Protein AF-A0A4R7ZVE6-F1 (afdb_monomer_lite)

Organism: NCBI:txid2512221

Secondary structure (DSSP, 8-state):
--HHHHHHHHHHHHHHHHHTTPPP----------PPP---HHHHHHHTS-PEEPPHHHHHHHHHHHTS--TT-EEEE-HHHHHHTTSSEEEETTEEEE-TTS--TTSHHHHHHHHHHHHHHHHT-TT--EE---TTEEE---TT-SS--EEE--TTTTTTTS--EEEEEEEEEEEEE-TTS-EEEEEEEEEEE-SSTTPPPPEEEEEEE-EESEEPPPEEEE--EE--TTTT-TTTTT-TT----TT----TT-TT--B-TTS-B----TT-EEEETTEEEEEE-TTS--SS-EEEETT-HHHHHHHHHH--TTT-EEEEE-PPP-

Sequence (326 aa):
MARGEAGEREADALAGAALMGRPVRAGSRELGESEGVRAPASVKRALGRRGAELPSSVRAGMEQRFGHDFANVRIHQDDAAARDVEAPAFTVGSDIVFGRGAYPPTSPAGRHMLAHELAHVVQGTPGVVRRYRSPKAFNFGVEDDAVLKEGSFDPNADKATKPWIESVKVAFASKAVDGDGFEYWRGSASATYFNSPAKGADFTFPVAGGVIGRTTDRGNFTVFRIEGAGYNSGAYSGTPGVDFDPAQREGPNNRYTKVDARGDRLSNMSFAVFYNQGESLHAGPVDAGSHGCVHVDWNNLNTIKRLNYHSVIGLTKVAVTYPKAP

Structure (mmCIF, N/CA/C/O backbone):
data_AF-A0A4R7ZVE6-F1
#
_entry.id   AF-A0A4R7ZVE6-F1
#
loop_
_atom_site.group_PDB
_atom_site.id
_atom_site.type_symbol
_atom_site.label_atom_id
_atom_site.label_alt_id
_atom_site.label_comp_id
_atom_site.label_asym_id
_atom_site.label_entity_id
_atom_site.label_seq_id
_atom_site.pdbx_PDB_ins_code
_atom_site.Cartn_x
_atom_site.Cartn_y
_atom_site.Cartn_z
_atom_site.occupancy
_atom_site.B_iso_or_equiv
_atom_site.auth_seq_id
_atom_site.auth_comp_id
_atom_site.auth_asym_id
_atom_site.auth_atom_id
_atom_site.pdbx_PDB_model_num
ATOM 1 N N . MET A 1 1 ? -8.305 -4.718 -11.654 1.00 28.42 1 MET A N 1
ATOM 2 C CA . MET A 1 1 ? -9.499 -4.373 -10.845 1.00 28.42 1 MET A CA 1
ATOM 3 C C . MET A 1 1 ? -9.816 -5.538 -9.905 1.00 28.42 1 MET A C 1
ATOM 5 O O . MET A 1 1 ? -10.577 -6.428 -10.280 1.00 28.42 1 MET A O 1
ATOM 9 N N . ALA A 1 2 ? -9.142 -5.619 -8.753 1.00 31.92 2 ALA A N 1
ATOM 10 C CA . ALA A 1 2 ? -9.286 -6.721 -7.796 1.00 31.92 2 ALA A CA 1
ATOM 11 C C . ALA A 1 2 ? -10.683 -6.696 -7.149 1.00 31.92 2 ALA A C 1
ATOM 13 O O . ALA A 1 2 ? -11.108 -5.665 -6.638 1.00 31.92 2 ALA A O 1
ATOM 14 N N . ARG A 1 3 ? -11.412 -7.819 -7.210 1.00 32.84 3 ARG A N 1
ATOM 15 C CA . ARG A 1 3 ? -12.827 -7.909 -6.800 1.00 32.84 3 ARG A CA 1
ATOM 16 C C . ARG A 1 3 ? -13.047 -7.688 -5.293 1.00 32.84 3 ARG A C 1
ATOM 18 O O . ARG A 1 3 ? -14.122 -7.238 -4.928 1.00 32.84 3 ARG A O 1
ATOM 25 N N . GLY A 1 4 ? -12.038 -7.942 -4.452 1.00 39.16 4 GLY A N 1
ATOM 26 C CA . GLY A 1 4 ? -12.114 -7.720 -3.000 1.00 39.16 4 GLY A CA 1
ATOM 27 C C . GLY A 1 4 ? -12.175 -6.239 -2.618 1.00 39.16 4 GLY A C 1
ATOM 28 O O . GLY A 1 4 ? -13.080 -5.828 -1.912 1.00 39.16 4 GLY A O 1
ATOM 29 N N . GLU A 1 5 ? -11.287 -5.405 -3.163 1.00 41.47 5 GLU A N 1
ATOM 30 C CA . GLU A 1 5 ? -11.266 -3.966 -2.854 1.00 41.47 5 GLU A CA 1
ATOM 31 C C . GLU A 1 5 ? -12.446 -3.208 -3.489 1.00 41.47 5 GLU A C 1
ATOM 33 O O . GLU A 1 5 ? -12.960 -2.253 -2.911 1.00 41.47 5 GLU A O 1
ATOM 38 N N . ALA A 1 6 ? -12.916 -3.657 -4.660 1.00 49.81 6 ALA A N 1
ATOM 39 C CA . ALA A 1 6 ? -14.182 -3.180 -5.214 1.00 49.81 6 ALA A CA 1
ATOM 40 C C . ALA A 1 6 ? -15.348 -3.521 -4.273 1.00 49.81 6 ALA A C 1
ATOM 42 O O . ALA A 1 6 ? -16.171 -2.654 -4.011 1.00 49.81 6 ALA A O 1
ATOM 43 N N . GLY A 1 7 ? -15.364 -4.738 -3.719 1.00 54.28 7 GLY A N 1
ATOM 44 C CA . GLY A 1 7 ? -16.373 -5.186 -2.763 1.00 54.28 7 GLY A CA 1
ATOM 45 C C . GLY A 1 7 ? -16.364 -4.412 -1.442 1.00 54.28 7 GLY A C 1
ATOM 46 O O . GLY A 1 7 ? -17.436 -4.055 -0.970 1.00 54.28 7 GLY A O 1
ATOM 47 N N . GLU A 1 8 ? -15.190 -4.103 -0.879 1.00 61.38 8 GLU A N 1
ATOM 48 C CA . GLU A 1 8 ? -15.062 -3.292 0.348 1.00 61.38 8 GLU A CA 1
ATOM 49 C C . GLU A 1 8 ? -15.472 -1.832 0.128 1.00 61.38 8 GLU A C 1
ATOM 51 O O . GLU A 1 8 ? -16.257 -1.286 0.896 1.00 61.38 8 GLU A O 1
ATOM 56 N N . ARG A 1 9 ? -15.014 -1.199 -0.962 1.00 60.28 9 ARG A N 1
ATOM 57 C CA . ARG A 1 9 ? -15.415 0.180 -1.298 1.00 60.28 9 ARG A CA 1
ATOM 58 C C . ARG A 1 9 ? -16.901 0.278 -1.626 1.00 60.28 9 ARG A C 1
ATOM 60 O O . ARG A 1 9 ? -17.537 1.282 -1.319 1.00 60.28 9 ARG A O 1
ATOM 67 N N . GLU A 1 10 ? -17.445 -0.745 -2.278 1.00 64.81 10 GLU A N 1
ATOM 68 C CA . GLU A 1 10 ? -18.875 -0.852 -2.534 1.00 64.81 10 GLU A CA 1
ATOM 69 C C . GLU A 1 10 ? -19.641 -1.063 -1.226 1.00 64.81 10 GLU A C 1
ATOM 71 O O . GLU A 1 10 ? -20.638 -0.385 -1.019 1.00 64.81 10 GLU A O 1
ATOM 76 N N . ALA A 1 11 ? -19.161 -1.909 -0.311 1.00 63.75 11 ALA A N 1
ATOM 77 C CA . ALA A 1 11 ? -19.790 -2.117 0.992 1.00 63.75 11 ALA A CA 1
ATOM 78 C C . ALA A 1 11 ? -19.840 -0.822 1.817 1.00 63.75 11 ALA A C 1
ATOM 80 O O . ALA A 1 11 ? -20.915 -0.449 2.285 1.00 63.75 11 ALA A O 1
ATOM 81 N N . ASP A 1 12 ? -18.737 -0.073 1.876 1.00 68.25 12 ASP A N 1
ATOM 82 C CA . ASP A 1 12 ? -18.676 1.243 2.524 1.00 68.25 12 ASP A CA 1
ATOM 83 C C . ASP A 1 12 ? -19.625 2.257 1.861 1.00 68.25 12 ASP A C 1
ATOM 85 O O . ASP A 1 12 ? -20.332 3.014 2.532 1.00 68.25 12 ASP A O 1
ATOM 89 N N . ALA A 1 13 ? -19.686 2.275 0.525 1.00 68.00 13 ALA A N 1
ATOM 90 C CA . ALA A 1 13 ? -20.582 3.166 -0.210 1.00 68.00 13 ALA A CA 1
ATOM 91 C C . ALA A 1 13 ? -22.064 2.820 0.020 1.00 68.00 13 ALA A C 1
ATOM 93 O O . ALA A 1 13 ? -22.884 3.726 0.196 1.00 68.00 13 ALA A O 1
ATOM 94 N N . LEU A 1 14 ? -22.409 1.528 0.047 1.00 71.25 14 LEU A N 1
ATOM 95 C CA . LEU A 1 14 ? -23.755 1.036 0.350 1.00 71.25 14 LEU A CA 1
ATOM 96 C C . LEU A 1 14 ? -24.126 1.350 1.805 1.00 71.25 14 LEU A C 1
ATOM 98 O O . LEU A 1 14 ? -25.223 1.849 2.049 1.00 71.25 14 LEU A O 1
ATOM 102 N N . ALA A 1 15 ? -23.207 1.148 2.753 1.00 70.81 15 ALA A N 1
ATOM 103 C CA . ALA A 1 15 ? -23.390 1.488 4.161 1.00 70.81 15 ALA A CA 1
ATOM 104 C C . ALA A 1 15 ? -23.617 2.993 4.358 1.00 70.81 15 ALA A C 1
ATOM 106 O O . ALA A 1 15 ? -24.577 3.398 5.018 1.00 70.81 15 ALA A O 1
ATOM 107 N N . GLY A 1 16 ? -22.797 3.836 3.726 1.00 68.69 16 GLY A N 1
ATOM 108 C CA . GLY A 1 16 ? -22.959 5.288 3.745 1.00 68.69 16 GLY A CA 1
ATOM 109 C C . GLY A 1 16 ? -24.291 5.738 3.137 1.00 68.69 16 GLY A C 1
ATOM 110 O O . GLY A 1 16 ? -25.005 6.545 3.734 1.00 68.69 16 GLY A O 1
ATOM 111 N N . ALA A 1 17 ? -24.675 5.181 1.983 1.00 68.50 17 ALA A N 1
ATOM 112 C CA . ALA A 1 17 ? -25.949 5.480 1.329 1.00 68.50 17 ALA A CA 1
ATOM 113 C C . ALA A 1 17 ? -27.155 5.064 2.189 1.00 68.50 17 ALA A C 1
ATOM 115 O O . ALA A 1 17 ? -28.058 5.877 2.405 1.00 68.50 17 ALA A O 1
ATOM 116 N N . ALA A 1 18 ? -27.129 3.848 2.741 1.00 71.56 18 ALA A N 1
ATOM 117 C CA . ALA A 1 18 ? -28.141 3.323 3.653 1.00 71.56 18 ALA A CA 1
ATOM 118 C C . ALA A 1 18 ? -28.271 4.199 4.908 1.00 71.56 18 ALA A C 1
ATOM 120 O O . ALA A 1 18 ? -29.374 4.529 5.355 1.00 71.56 18 ALA A O 1
ATOM 121 N N . LEU A 1 19 ? -27.147 4.633 5.483 1.00 76.06 19 LEU A N 1
ATOM 122 C CA . LEU A 1 19 ? -27.156 5.478 6.671 1.00 76.06 19 LEU A CA 1
ATOM 123 C C . LEU A 1 19 ? -27.707 6.885 6.416 1.00 76.06 19 LEU A C 1
ATOM 125 O O . LEU A 1 19 ? -28.365 7.435 7.301 1.00 76.06 19 LEU A O 1
ATOM 129 N N . MET A 1 20 ? -27.509 7.413 5.207 1.00 75.06 20 MET A N 1
ATOM 130 C CA . MET A 1 20 ? -28.046 8.696 4.743 1.00 75.06 20 MET A CA 1
ATOM 131 C C . MET A 1 20 ? -29.476 8.604 4.173 1.00 75.06 20 MET A C 1
ATOM 133 O O . MET A 1 20 ? -30.000 9.613 3.707 1.00 75.06 20 MET A O 1
ATOM 137 N N . GLY A 1 21 ? -30.112 7.424 4.188 1.00 63.69 21 GLY A N 1
ATOM 138 C CA . GLY A 1 21 ? -31.479 7.230 3.685 1.00 63.69 21 GLY A CA 1
ATOM 139 C C . GLY A 1 21 ? -31.611 7.321 2.160 1.00 63.69 21 GLY A C 1
ATOM 140 O O . GLY A 1 21 ? -32.688 7.622 1.649 1.00 63.69 21 GLY A O 1
ATOM 141 N N . ARG A 1 22 ? -30.520 7.096 1.420 1.00 63.47 22 ARG A N 1
ATOM 142 C CA . ARG A 1 22 ? -30.517 7.084 -0.048 1.00 63.47 22 ARG A CA 1
ATOM 143 C C . ARG A 1 22 ? -30.882 5.684 -0.553 1.00 63.47 22 ARG A C 1
ATOM 145 O O . ARG A 1 22 ? -30.456 4.709 0.060 1.00 63.47 22 ARG A O 1
ATOM 152 N N . PRO A 1 23 ? -31.620 5.560 -1.672 1.00 52.22 23 PRO A N 1
ATOM 153 C CA . PRO A 1 23 ? -31.985 4.258 -2.216 1.00 52.22 23 PRO A CA 1
ATOM 154 C C . PRO A 1 23 ? -30.734 3.462 -2.599 1.00 52.22 23 PRO A C 1
ATOM 156 O O . PRO A 1 23 ? -29.913 3.914 -3.401 1.00 52.22 23 PRO A O 1
ATOM 159 N N . VAL A 1 24 ? -30.613 2.272 -2.018 1.00 55.03 24 VAL A N 1
ATOM 160 C CA . VAL A 1 24 ? -29.537 1.314 -2.266 1.00 55.03 24 VAL A CA 1
ATOM 161 C C . VAL A 1 24 ? -29.981 0.389 -3.406 1.00 55.03 24 VAL A C 1
ATOM 163 O O . VAL A 1 24 ? -31.050 -0.211 -3.333 1.00 55.03 24 VAL A O 1
ATOM 166 N N . ARG A 1 25 ? -29.206 0.290 -4.495 1.00 52.03 25 ARG A N 1
ATOM 167 C CA . ARG A 1 25 ? -29.461 -0.666 -5.591 1.00 52.03 25 ARG A CA 1
ATOM 168 C C . ARG A 1 25 ? -28.327 -1.681 -5.641 1.00 52.03 25 ARG A C 1
ATOM 170 O O . ARG A 1 25 ? -27.253 -1.363 -6.141 1.00 52.03 25 ARG A O 1
ATOM 177 N N . ALA A 1 26 ? -28.572 -2.885 -5.134 1.00 46.78 26 ALA A N 1
ATOM 178 C CA . ALA A 1 26 ? -27.644 -4.001 -5.267 1.00 46.78 26 ALA A CA 1
ATOM 179 C C . ALA A 1 26 ? -27.754 -4.601 -6.678 1.00 46.78 26 ALA A C 1
ATOM 181 O O . ALA A 1 26 ? -28.841 -4.981 -7.114 1.00 46.78 26 ALA A O 1
ATOM 182 N N . GLY A 1 27 ? -26.642 -4.665 -7.411 1.00 40.47 27 GLY A N 1
ATOM 183 C CA . GLY A 1 27 ? -26.580 -5.383 -8.681 1.00 40.47 27 GLY A CA 1
ATOM 184 C C . GLY A 1 27 ? -26.485 -6.883 -8.426 1.00 40.47 27 GLY A C 1
ATOM 185 O O . GLY A 1 27 ? -25.446 -7.365 -7.985 1.00 40.47 27 GLY A O 1
ATOM 186 N N . SER A 1 28 ? -27.551 -7.629 -8.709 1.00 33.09 28 SER A N 1
ATOM 187 C CA . SER A 1 28 ? -27.544 -9.093 -8.667 1.00 33.09 28 SER A CA 1
ATOM 188 C C . SER A 1 28 ? -26.588 -9.613 -9.743 1.00 33.09 28 SER A C 1
ATOM 190 O O . SER A 1 28 ? -26.793 -9.357 -10.931 1.00 33.09 28 SER A O 1
ATOM 192 N N . ARG A 1 29 ? 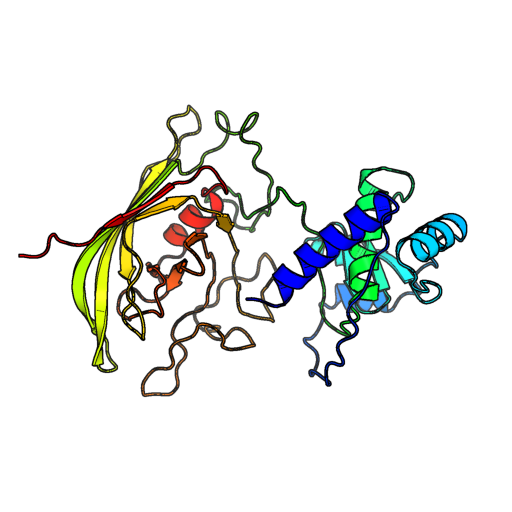-25.535 -10.336 -9.360 1.00 35.75 29 ARG A N 1
ATOM 193 C CA . ARG A 1 29 ? -24.692 -11.063 -10.314 1.00 35.75 29 ARG A CA 1
ATOM 194 C C . ARG A 1 29 ? -24.527 -12.490 -9.816 1.00 35.75 29 ARG A C 1
ATOM 196 O O . ARG A 1 29 ? -23.905 -12.705 -8.781 1.00 35.75 29 ARG A O 1
ATOM 203 N N . GLU A 1 30 ? -25.112 -13.439 -10.544 1.00 30.06 30 GLU A N 1
ATOM 204 C CA . GLU A 1 30 ? -24.907 -14.869 -10.309 1.00 30.06 30 GLU A CA 1
ATOM 205 C C . GLU A 1 30 ? -23.414 -15.203 -10.414 1.00 30.06 30 GLU A C 1
ATOM 207 O O . GLU A 1 30 ? -22.725 -14.785 -11.352 1.00 30.06 30 GLU A O 1
ATOM 212 N N . LEU A 1 31 ? -22.908 -15.942 -9.429 1.00 34.69 31 LEU A N 1
ATOM 213 C CA . LEU A 1 31 ? -21.541 -16.441 -9.384 1.00 34.69 31 LEU A CA 1
ATOM 214 C C . LEU A 1 31 ? -21.591 -17.933 -9.056 1.00 34.69 31 LEU A C 1
ATOM 216 O O . LEU A 1 31 ? -22.184 -18.335 -8.058 1.00 34.69 31 LEU A O 1
ATOM 220 N N . GLY A 1 32 ? -20.985 -18.727 -9.939 1.00 26.03 32 GLY A N 1
ATOM 221 C CA . GLY A 1 32 ? -20.833 -20.169 -9.786 1.00 26.03 32 GLY A CA 1
ATOM 222 C C . GLY A 1 32 ? -19.921 -20.551 -8.621 1.00 26.03 32 GLY A C 1
ATOM 223 O O . GLY A 1 32 ? -19.108 -19.749 -8.154 1.00 26.03 32 GLY A O 1
ATOM 224 N N . GLU A 1 33 ? -20.093 -21.794 -8.177 1.00 25.47 33 GLU A N 1
ATOM 225 C CA . GLU A 1 33 ? -19.398 -22.425 -7.056 1.00 25.47 33 GLU A CA 1
ATOM 226 C C . GLU A 1 33 ? -17.872 -22.264 -7.149 1.00 25.47 33 GLU A C 1
ATOM 228 O O . GLU A 1 33 ? -17.248 -22.644 -8.139 1.00 25.47 33 GLU A O 1
ATOM 233 N N . SER A 1 34 ? -17.257 -21.722 -6.093 1.00 30.84 34 SER A N 1
ATOM 234 C CA . SER A 1 34 ? -15.812 -21.821 -5.874 1.00 30.84 34 SER A CA 1
ATOM 235 C C . SER A 1 34 ? -15.556 -22.711 -4.665 1.00 30.84 34 SER A C 1
ATOM 237 O O . SER A 1 34 ? -16.050 -22.409 -3.574 1.00 30.84 34 SER A O 1
ATOM 239 N N . GLU A 1 35 ? -14.779 -23.780 -4.845 1.00 27.53 35 GLU A N 1
ATOM 240 C CA . GLU A 1 35 ? -14.351 -24.654 -3.752 1.00 27.53 35 GLU A CA 1
ATOM 241 C C . GLU A 1 35 ? -13.618 -23.857 -2.660 1.00 27.53 35 GLU A C 1
ATOM 243 O O . GLU A 1 35 ? -12.733 -23.040 -2.925 1.00 27.53 35 GLU A O 1
ATOM 248 N N . GLY A 1 36 ? -14.061 -24.055 -1.416 1.00 30.81 36 GLY A N 1
ATOM 249 C CA . GLY A 1 36 ? -13.789 -23.165 -0.293 1.00 30.81 36 GLY A CA 1
ATOM 250 C C . GLY A 1 36 ? -12.371 -23.245 0.275 1.00 30.81 36 GLY A C 1
ATOM 251 O O . GLY A 1 36 ? -11.834 -24.319 0.549 1.00 30.81 36 GLY A O 1
ATOM 252 N N . VAL A 1 37 ? -11.808 -22.073 0.575 1.00 34.62 37 VAL A N 1
ATOM 253 C CA . VAL A 1 37 ? -10.640 -21.923 1.453 1.00 34.62 37 VAL A CA 1
ATOM 254 C C . VAL A 1 37 ? -11.024 -22.353 2.876 1.00 34.62 37 VAL A C 1
ATOM 256 O O . VAL A 1 37 ? -12.087 -22.002 3.394 1.00 34.62 37 VAL A O 1
ATOM 259 N N . ARG A 1 38 ? -10.161 -23.127 3.547 1.00 40.81 38 ARG A N 1
ATOM 260 C CA . ARG A 1 38 ? -10.380 -23.571 4.934 1.00 40.81 38 ARG A CA 1
ATOM 261 C C . ARG A 1 38 ? -10.303 -22.369 5.889 1.00 40.81 38 ARG A C 1
ATOM 263 O O . ARG A 1 38 ? -9.216 -21.964 6.280 1.00 40.81 38 ARG A O 1
ATOM 270 N N . ALA A 1 39 ? -11.459 -21.851 6.308 1.00 50.84 39 ALA A N 1
ATOM 271 C CA . ALA A 1 39 ? -11.555 -20.849 7.372 1.00 50.84 39 ALA A CA 1
ATOM 272 C C . ALA A 1 39 ? -10.797 -21.299 8.649 1.00 50.84 39 ALA A C 1
ATOM 274 O O . ALA A 1 39 ? -10.842 -22.500 8.968 1.00 50.84 39 ALA A O 1
ATOM 275 N N . PRO A 1 40 ? -10.145 -20.373 9.390 1.00 56.78 40 PRO A N 1
ATOM 276 C CA . PRO A 1 40 ? -9.467 -20.675 10.650 1.00 56.78 40 PRO A CA 1
ATOM 277 C C . PRO A 1 40 ? -10.357 -21.468 11.613 1.00 56.78 40 PRO A C 1
ATOM 279 O O . PRO A 1 40 ? -11.582 -21.312 11.634 1.00 56.78 40 PRO A O 1
ATOM 282 N N . ALA A 1 41 ? -9.752 -22.319 12.447 1.00 67.94 41 ALA A N 1
ATOM 283 C CA . ALA A 1 41 ? -10.501 -23.132 13.409 1.00 67.94 41 ALA A CA 1
ATOM 284 C C . ALA A 1 41 ? -11.339 -22.272 14.376 1.00 67.94 41 ALA A C 1
ATOM 286 O O . ALA A 1 41 ? -12.416 -22.692 14.799 1.00 67.94 41 ALA A O 1
ATOM 287 N N . SER A 1 42 ? -10.885 -21.054 14.682 1.00 69.25 42 SER A N 1
ATOM 288 C CA . SER A 1 42 ? -11.622 -20.069 15.475 1.00 69.25 42 SER A CA 1
ATOM 289 C C . SER A 1 42 ? -12.868 -19.532 14.786 1.00 69.25 42 SER A C 1
ATOM 291 O O . SER A 1 42 ? -13.90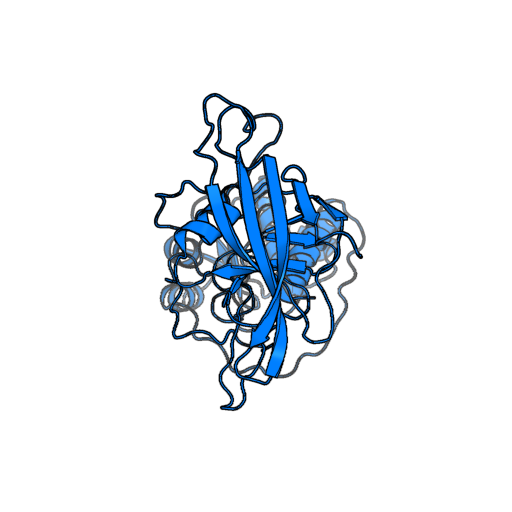7 -19.450 15.435 1.00 69.25 42 SER A O 1
ATOM 293 N N . VAL A 1 43 ? -12.810 -19.263 13.480 1.00 68.19 43 VAL A N 1
ATOM 294 C CA . VAL A 1 43 ? -13.979 -18.877 12.675 1.00 68.19 43 VAL A CA 1
ATOM 295 C C . VAL A 1 43 ? -14.993 -20.017 12.642 1.00 68.19 43 VAL A C 1
ATOM 297 O O . VAL A 1 43 ? -16.163 -19.810 12.945 1.00 68.19 43 VAL A O 1
ATOM 300 N N . LYS A 1 44 ? -14.550 -21.255 12.384 1.00 72.88 44 LYS A N 1
ATOM 301 C CA . LYS A 1 44 ? -15.436 -22.434 12.416 1.00 72.88 44 LYS A CA 1
ATOM 302 C C . LYS A 1 44 ? -16.075 -22.649 13.788 1.00 72.88 44 LYS A C 1
ATOM 304 O O . LYS A 1 44 ? -17.243 -23.009 13.870 1.00 72.88 44 LYS A O 1
ATOM 309 N N . ARG A 1 45 ? -15.323 -22.420 14.868 1.00 79.25 45 ARG A N 1
ATOM 310 C CA . ARG A 1 45 ? -15.828 -22.500 16.244 1.00 79.25 45 ARG A CA 1
ATOM 311 C C . ARG A 1 45 ? -16.848 -21.400 16.540 1.00 79.25 45 ARG A C 1
ATOM 313 O O . ARG A 1 45 ? -17.850 -21.696 17.183 1.00 79.25 45 ARG A O 1
ATOM 320 N N . ALA A 1 46 ? -16.593 -20.168 16.097 1.00 80.75 46 ALA A N 1
ATOM 321 C CA . ALA A 1 46 ? -17.515 -19.048 16.266 1.00 80.75 46 ALA A CA 1
ATOM 322 C C . ALA A 1 46 ? -18.840 -19.331 15.544 1.00 80.75 46 ALA A C 1
ATOM 324 O O . ALA A 1 46 ? -19.887 -19.321 16.181 1.00 80.75 46 ALA A O 1
ATOM 325 N N . LEU A 1 47 ? -18.776 -19.721 14.267 1.00 80.31 47 LEU A N 1
ATOM 326 C CA . LEU A 1 47 ? -19.949 -20.052 13.448 1.00 80.31 47 LEU A CA 1
ATOM 327 C C . LEU A 1 47 ? -20.658 -21.348 13.881 1.00 80.31 47 LEU A C 1
ATOM 329 O O . LEU A 1 47 ? -21.845 -21.524 13.631 1.00 80.31 47 LEU A O 1
ATOM 333 N N . GLY A 1 48 ? -19.950 -22.266 14.547 1.00 74.81 48 GLY A N 1
ATOM 334 C CA . GLY A 1 48 ? -20.526 -23.493 15.104 1.00 74.81 48 GLY A CA 1
ATOM 335 C C . GLY A 1 48 ? -21.391 -23.272 16.351 1.00 74.81 48 GLY A C 1
ATOM 336 O O . GLY A 1 48 ? -22.070 -24.198 16.799 1.00 74.81 48 GLY A O 1
ATOM 337 N N . ARG A 1 49 ? -21.379 -22.067 16.933 1.00 78.62 49 ARG A N 1
ATOM 338 C CA . ARG A 1 49 ? -22.281 -21.668 18.021 1.00 78.62 49 ARG A CA 1
ATOM 339 C C . ARG A 1 49 ? -23.533 -21.022 17.432 1.00 78.62 49 ARG A C 1
ATOM 341 O O . ARG A 1 49 ? -23.498 -20.432 16.360 1.00 78.62 49 ARG A O 1
ATOM 348 N N . ARG A 1 50 ? -24.664 -21.101 18.141 1.00 81.50 50 ARG A N 1
ATOM 349 C CA . ARG A 1 50 ? -25.862 -20.350 17.737 1.00 81.50 50 ARG A CA 1
ATOM 350 C C . ARG A 1 50 ? -25.599 -18.853 17.923 1.00 81.50 50 ARG A C 1
ATOM 352 O O . ARG A 1 50 ? -25.445 -18.407 19.057 1.00 81.50 50 ARG A O 1
ATOM 359 N N . GLY A 1 51 ? -25.566 -18.107 16.821 1.00 85.62 51 GLY A N 1
ATOM 360 C CA . GLY A 1 51 ? -25.550 -16.645 16.844 1.00 85.62 51 GLY A CA 1
ATOM 361 C C . GLY A 1 51 ? -26.898 -16.067 17.283 1.00 85.62 51 GLY A C 1
ATOM 362 O O . GLY A 1 51 ? -27.933 -16.736 17.213 1.00 85.62 51 GLY A O 1
ATOM 363 N N . ALA A 1 52 ? -26.887 -14.817 17.739 1.00 88.81 52 ALA A N 1
ATOM 364 C CA . ALA A 1 52 ? -28.092 -14.071 18.081 1.00 88.81 52 ALA A CA 1
ATOM 365 C C . ALA A 1 52 ? -28.741 -13.478 16.825 1.00 88.81 52 ALA A C 1
ATOM 367 O O . ALA A 1 52 ? -28.058 -13.130 15.865 1.00 88.81 52 ALA A O 1
ATOM 368 N N . GLU A 1 53 ? -30.061 -13.326 16.827 1.00 90.94 53 GLU A N 1
ATOM 369 C CA . GLU A 1 53 ? -30.732 -12.566 15.771 1.00 90.94 53 GLU A CA 1
ATOM 370 C C . GLU A 1 53 ? -30.420 -11.073 15.922 1.00 90.94 53 GLU A C 1
ATOM 372 O O . GLU A 1 53 ? -30.165 -10.582 17.029 1.00 90.94 53 GLU A O 1
ATOM 377 N N . LEU A 1 54 ? -30.489 -10.325 14.821 1.00 87.44 54 LEU A N 1
ATOM 378 C CA . LEU A 1 54 ? -30.491 -8.869 14.916 1.00 87.44 54 LEU A CA 1
ATOM 379 C C . LEU A 1 54 ? -31.691 -8.400 15.756 1.00 87.44 54 LEU A C 1
ATOM 381 O O . LEU A 1 54 ? -32.817 -8.838 15.497 1.00 87.44 54 LEU A O 1
ATOM 385 N N . PRO A 1 55 ? -31.495 -7.472 16.714 1.00 87.56 55 PRO A N 1
ATOM 386 C CA . PRO A 1 55 ? -32.604 -6.869 17.441 1.00 87.56 55 PRO A CA 1
ATOM 387 C C . PRO A 1 55 ? -33.644 -6.314 16.467 1.00 87.56 55 PRO A C 1
ATOM 389 O O . PRO A 1 55 ? -33.288 -5.615 15.518 1.00 87.56 55 PRO A O 1
ATOM 392 N N . SER A 1 56 ? -34.924 -6.596 16.703 1.00 83.75 56 SER A N 1
ATOM 393 C CA . SER A 1 56 ? -36.013 -6.312 15.754 1.00 83.75 56 SER A CA 1
ATOM 394 C C . SER A 1 56 ? -36.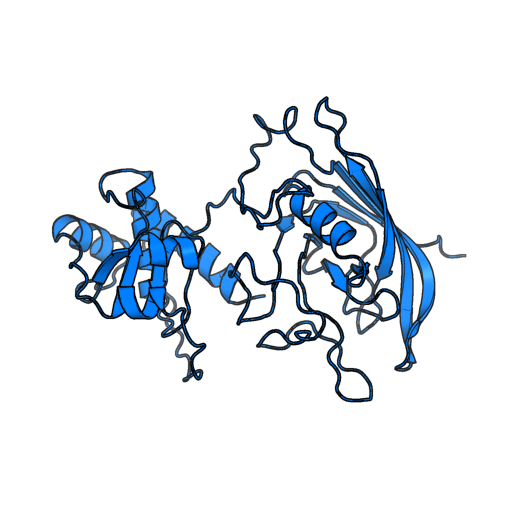052 -4.859 15.265 1.00 83.75 56 SER A C 1
ATOM 396 O O . SER A 1 56 ? -36.245 -4.619 14.076 1.00 83.75 56 SER A O 1
ATOM 398 N N . SER A 1 57 ? -35.805 -3.890 16.150 1.00 81.50 57 SER A N 1
ATOM 399 C CA . SER A 1 57 ? -35.756 -2.462 15.808 1.00 81.50 57 SER A CA 1
ATOM 400 C C . SER A 1 57 ? -34.559 -2.090 14.926 1.00 81.50 57 SER A C 1
ATOM 402 O O . SER A 1 57 ? -34.688 -1.269 14.020 1.00 81.50 57 SER A O 1
ATOM 404 N N . VAL A 1 58 ? -33.401 -2.712 15.160 1.00 85.75 58 VAL A N 1
ATOM 405 C CA . VAL A 1 58 ? -32.191 -2.532 14.345 1.00 85.75 58 VAL A CA 1
ATOM 406 C C . VAL A 1 58 ? -32.385 -3.182 12.979 1.00 85.75 58 VAL A C 1
ATOM 408 O O . VAL A 1 58 ? -32.089 -2.558 11.962 1.00 85.75 58 VAL A O 1
ATOM 411 N N . ARG A 1 59 ? -32.934 -4.402 12.959 1.00 86.88 59 ARG A N 1
ATOM 412 C CA . ARG A 1 59 ? -33.237 -5.159 11.744 1.00 86.88 59 ARG A CA 1
ATOM 413 C C . ARG A 1 59 ? -34.182 -4.384 10.830 1.00 86.88 59 ARG A C 1
ATOM 415 O O . ARG A 1 59 ? -33.781 -4.054 9.723 1.00 86.88 59 ARG A O 1
ATOM 422 N N . ALA A 1 60 ? -35.356 -3.988 11.323 1.00 78.44 60 ALA A N 1
ATOM 423 C CA . ALA A 1 60 ? -36.333 -3.233 10.537 1.00 78.44 60 ALA A CA 1
ATOM 424 C C . ALA A 1 60 ? -35.745 -1.927 9.972 1.00 78.44 60 ALA A C 1
ATOM 426 O O . ALA A 1 60 ? -35.964 -1.582 8.811 1.00 78.44 60 ALA A O 1
ATOM 427 N N . GLY A 1 61 ? -34.941 -1.218 10.775 1.00 81.44 61 GLY A N 1
ATOM 428 C CA . GLY A 1 61 ? -34.267 0.001 10.336 1.00 81.44 61 GLY A CA 1
ATOM 429 C C . GLY A 1 61 ? -33.247 -0.231 9.219 1.00 81.44 61 GLY A C 1
ATOM 430 O O . GLY A 1 61 ? -33.123 0.619 8.340 1.00 81.44 61 GLY A O 1
ATOM 431 N N . MET A 1 62 ? -32.521 -1.353 9.236 1.00 84.75 62 MET A N 1
ATOM 432 C CA . MET A 1 62 ? -31.561 -1.712 8.188 1.00 84.75 62 MET A CA 1
ATOM 433 C C . MET A 1 62 ? -32.253 -2.277 6.944 1.00 84.75 62 MET A C 1
ATOM 435 O O . MET A 1 62 ? -31.916 -1.864 5.839 1.00 84.75 62 MET A O 1
ATOM 439 N N . GLU A 1 63 ? -33.264 -3.133 7.103 1.00 82.50 63 GLU A N 1
ATOM 440 C CA . GLU A 1 63 ? -34.060 -3.685 5.996 1.00 82.50 63 GLU A CA 1
ATOM 441 C C . GLU A 1 63 ? -34.708 -2.564 5.172 1.00 82.50 63 GLU A C 1
ATOM 443 O O . GLU A 1 63 ? -34.621 -2.563 3.946 1.00 82.50 63 GLU A O 1
ATOM 448 N N . GLN A 1 64 ? -35.260 -1.537 5.832 1.00 76.69 64 GLN A N 1
ATOM 449 C CA . GLN A 1 64 ? -35.821 -0.364 5.153 1.00 76.69 64 GLN A CA 1
ATOM 450 C C . GLN A 1 64 ? -34.775 0.403 4.326 1.00 76.69 64 GLN A C 1
ATOM 452 O O . GLN A 1 64 ? -35.093 0.933 3.263 1.00 76.69 64 GLN A O 1
ATOM 457 N N . ARG A 1 65 ? -33.533 0.496 4.815 1.00 80.06 65 ARG A N 1
ATOM 458 C CA . ARG A 1 65 ? -32.458 1.268 4.168 1.00 80.06 65 ARG A CA 1
ATOM 459 C C . ARG A 1 65 ? -31.827 0.513 3.003 1.00 80.06 65 ARG A C 1
ATOM 461 O O . ARG A 1 65 ? -31.517 1.125 1.987 1.00 80.06 65 ARG A O 1
ATOM 468 N N . PHE A 1 66 ? -31.635 -0.794 3.158 1.00 75.44 66 PHE A N 1
ATOM 469 C CA . PHE A 1 66 ? -31.018 -1.654 2.149 1.00 75.44 66 PHE A CA 1
ATOM 470 C C . PHE A 1 66 ? -32.023 -2.229 1.145 1.00 75.44 66 PHE A C 1
ATOM 472 O O . PHE A 1 66 ? -31.613 -2.646 0.066 1.00 75.44 66 PHE A O 1
ATOM 479 N N . GLY A 1 67 ? -33.319 -2.264 1.476 1.00 76.12 67 GLY A N 1
ATOM 480 C CA . GLY A 1 67 ? -34.329 -2.948 0.665 1.00 76.12 67 GLY A CA 1
ATOM 481 C C . GLY A 1 67 ? -34.094 -4.460 0.580 1.00 76.12 67 GLY A C 1
ATOM 482 O O . GLY A 1 67 ? -34.425 -5.075 -0.431 1.00 76.12 67 GLY A O 1
ATOM 483 N N . HIS A 1 68 ? -33.475 -5.043 1.609 1.00 78.06 68 HIS A N 1
ATOM 484 C CA . HIS A 1 68 ? -33.074 -6.447 1.678 1.00 78.06 68 HIS A CA 1
ATOM 485 C C . HIS A 1 68 ? -33.523 -7.052 3.009 1.00 78.06 68 HIS A C 1
ATOM 487 O O . HIS A 1 68 ? -33.497 -6.354 4.019 1.00 78.06 68 HIS A O 1
ATOM 493 N N . ASP A 1 69 ? -33.925 -8.324 3.006 1.00 82.38 69 ASP A N 1
ATOM 494 C CA . ASP A 1 69 ? -34.346 -9.050 4.210 1.00 82.38 69 ASP A CA 1
ATOM 495 C C . ASP A 1 69 ? -33.127 -9.542 5.003 1.00 82.38 69 ASP A C 1
ATOM 497 O O . ASP A 1 69 ? -32.258 -10.228 4.466 1.00 82.38 69 ASP A O 1
ATOM 501 N N . PHE A 1 70 ? -33.071 -9.211 6.293 1.00 88.56 70 PHE A N 1
ATOM 502 C CA . PHE A 1 70 ? -31.992 -9.620 7.190 1.00 88.56 70 PHE A CA 1
ATOM 503 C C . PHE A 1 70 ? -32.468 -10.587 8.283 1.00 88.56 70 PHE A C 1
ATOM 505 O O . PHE A 1 70 ? -31.754 -10.805 9.262 1.00 88.56 70 PHE A O 1
ATOM 512 N N . ALA A 1 71 ? -33.645 -11.206 8.136 1.00 86.44 71 ALA A N 1
ATOM 513 C CA . ALA A 1 71 ? -34.185 -12.176 9.094 1.00 86.44 71 ALA A CA 1
ATOM 514 C C . ALA A 1 71 ? -33.250 -13.372 9.346 1.00 86.44 71 ALA A C 1
ATOM 516 O O . ALA A 1 71 ? -33.194 -13.896 10.459 1.00 86.44 71 ALA A O 1
ATOM 517 N N . ASN A 1 72 ? -32.479 -13.774 8.333 1.00 86.19 72 ASN A N 1
ATOM 518 C CA . ASN A 1 72 ? -31.535 -14.889 8.429 1.00 86.19 72 ASN A CA 1
ATOM 519 C C . ASN A 1 72 ? -30.150 -14.481 8.954 1.00 86.19 72 ASN A C 1
ATOM 521 O O . ASN A 1 72 ? -29.287 -15.345 9.103 1.00 86.19 72 ASN A O 1
ATOM 525 N N . VAL A 1 73 ? -29.923 -13.193 9.243 1.00 90.69 73 VAL A N 1
ATOM 526 C CA . VAL A 1 73 ? -28.627 -12.723 9.738 1.00 90.69 73 VAL A CA 1
ATOM 527 C C . VAL A 1 73 ? -28.411 -13.152 11.185 1.00 90.69 73 VAL A C 1
ATOM 529 O O . VAL A 1 73 ? -29.268 -12.954 12.054 1.00 90.69 73 VAL A O 1
ATOM 532 N N . ARG A 1 74 ? -27.232 -13.718 11.451 1.00 91.12 74 ARG A N 1
ATOM 533 C CA . ARG A 1 74 ? -26.802 -14.151 12.783 1.00 91.12 74 ARG A CA 1
ATOM 534 C C . ARG A 1 74 ? -25.603 -13.339 13.244 1.00 91.12 74 ARG A C 1
ATOM 536 O O . ARG A 1 74 ? -24.623 -13.194 12.528 1.00 91.12 74 ARG A O 1
ATOM 543 N N . ILE A 1 75 ? -25.693 -12.819 14.461 1.00 90.25 75 ILE A N 1
ATOM 544 C CA . ILE A 1 75 ? -24.667 -12.011 15.106 1.00 90.25 75 ILE A CA 1
ATOM 545 C C . ILE A 1 75 ? -23.927 -12.875 16.117 1.00 90.25 75 ILE A C 1
ATOM 547 O O . ILE A 1 75 ? -24.523 -13.429 17.043 1.00 90.25 75 ILE A O 1
ATOM 551 N N . HIS A 1 76 ? -22.614 -12.943 15.973 1.00 91.25 76 HIS A N 1
ATOM 552 C CA . HIS A 1 76 ? -21.721 -13.640 16.886 1.00 91.25 76 HIS A CA 1
ATOM 553 C C . HIS A 1 76 ? -20.820 -12.630 17.586 1.00 91.25 76 HIS A C 1
ATOM 555 O O . HIS A 1 76 ? -20.387 -11.649 16.987 1.00 91.25 76 HIS A O 1
ATOM 561 N N . GLN A 1 77 ? -20.515 -12.876 18.857 1.00 88.38 77 GLN A N 1
ATOM 562 C CA . GLN A 1 77 ? -19.496 -12.131 19.592 1.00 88.38 77 GLN A CA 1
ATOM 563 C C . GLN A 1 77 ? -18.383 -13.102 19.973 1.00 88.38 77 GLN A C 1
ATOM 565 O O . GLN A 1 77 ? -18.533 -13.892 20.905 1.00 88.38 77 GLN A O 1
ATOM 570 N N . ASP A 1 78 ? -17.280 -13.076 19.230 1.00 82.94 78 ASP A N 1
ATOM 571 C CA . ASP A 1 78 ? -16.129 -13.948 19.471 1.00 82.94 78 ASP A CA 1
ATOM 572 C C . ASP A 1 78 ? -14.844 -13.156 19.210 1.00 82.94 78 ASP A C 1
ATOM 574 O O . ASP A 1 78 ? -14.380 -13.004 18.082 1.00 82.94 78 ASP A O 1
ATOM 578 N N . ASP A 1 79 ? -14.285 -12.618 20.293 1.00 78.56 79 ASP A N 1
ATOM 579 C CA . ASP A 1 79 ? -13.077 -11.792 20.276 1.00 78.56 79 ASP A CA 1
ATOM 580 C C . ASP A 1 79 ? -11.859 -12.553 19.743 1.00 78.56 79 ASP A C 1
ATOM 582 O O . ASP A 1 79 ? -11.014 -11.969 19.075 1.00 78.56 79 ASP A O 1
ATOM 586 N N . ALA A 1 80 ? -11.781 -13.863 19.991 1.00 70.69 80 ALA A N 1
ATOM 587 C CA . ALA A 1 80 ? -10.699 -14.685 19.467 1.00 70.69 80 ALA A CA 1
ATOM 588 C C . ALA A 1 80 ? -10.823 -14.846 17.947 1.00 70.69 80 ALA A C 1
ATOM 590 O O . ALA A 1 80 ? -9.840 -14.669 17.242 1.00 70.69 80 ALA A O 1
ATOM 591 N N . ALA A 1 81 ? -12.025 -15.111 17.427 1.00 67.56 81 ALA A N 1
ATOM 592 C CA . ALA A 1 81 ? -12.238 -15.182 15.984 1.00 67.56 81 ALA A CA 1
ATOM 593 C C . ALA A 1 81 ? -11.983 -13.832 15.295 1.00 67.56 81 ALA A C 1
ATOM 595 O O . ALA A 1 81 ? -11.329 -13.804 14.260 1.00 67.56 81 ALA A O 1
ATOM 596 N N . ALA A 1 82 ? -12.447 -12.724 15.881 1.00 66.12 82 ALA A N 1
ATOM 597 C CA . ALA A 1 82 ? -12.218 -11.375 15.362 1.00 66.12 82 ALA A CA 1
ATOM 598 C C . ALA A 1 82 ? -10.728 -10.983 15.362 1.00 66.12 82 ALA A C 1
ATOM 600 O O . ALA A 1 82 ? -10.239 -10.410 14.390 1.00 66.12 82 ALA A O 1
ATOM 601 N N . ARG A 1 83 ? -9.984 -11.344 16.418 1.00 66.00 83 ARG A N 1
ATOM 602 C CA . ARG A 1 83 ? -8.524 -11.169 16.483 1.00 66.00 83 ARG A CA 1
ATOM 603 C C . ARG A 1 83 ? -7.786 -12.029 15.468 1.00 66.00 83 ARG A C 1
ATOM 605 O O . ARG A 1 83 ? -6.896 -11.514 14.811 1.00 66.00 83 ARG A O 1
ATOM 612 N N . ASP A 1 84 ? -8.166 -13.293 15.309 1.00 59.12 84 ASP A N 1
ATOM 613 C CA . ASP A 1 84 ? -7.518 -14.205 14.357 1.00 59.12 84 ASP A CA 1
ATOM 614 C C . ASP A 1 84 ? -7.732 -13.768 12.900 1.00 59.12 84 ASP A C 1
ATOM 616 O O . ASP A 1 84 ? -6.915 -14.061 12.028 1.00 59.12 84 ASP A O 1
ATOM 620 N N . VAL A 1 85 ? -8.823 -13.047 12.625 1.00 53.50 85 VAL A N 1
ATOM 621 C CA . VAL A 1 85 ? -9.043 -12.386 11.334 1.00 53.50 85 VAL A CA 1
ATOM 622 C C . VAL A 1 85 ? -8.698 -10.897 11.360 1.00 53.50 85 VAL A C 1
ATOM 624 O O . VAL A 1 85 ? -9.106 -10.170 10.464 1.00 53.50 85 VAL A O 1
ATOM 627 N N . GLU A 1 86 ? -7.967 -10.437 12.373 1.00 54.34 86 GLU A N 1
ATOM 628 C CA . GLU A 1 86 ? -7.495 -9.062 12.573 1.00 54.34 86 GLU A CA 1
ATOM 629 C C . GLU A 1 86 ? -8.464 -7.976 12.091 1.00 54.34 86 GLU A C 1
ATOM 631 O O . GLU A 1 86 ? -8.101 -7.056 11.358 1.00 54.34 86 GLU A O 1
ATOM 636 N N . ALA A 1 87 ? -9.729 -8.115 12.476 1.00 61.22 87 ALA A N 1
ATOM 637 C CA . ALA A 1 87 ? -10.782 -7.185 12.117 1.00 61.22 87 ALA A CA 1
ATOM 638 C C . ALA A 1 87 ? -11.705 -6.980 13.319 1.00 61.22 87 ALA A C 1
ATOM 640 O O . ALA A 1 87 ? -11.993 -7.929 14.051 1.00 61.22 87 ALA A O 1
ATOM 641 N N . PRO A 1 88 ? -12.211 -5.757 13.545 1.00 67.88 88 PRO A N 1
ATOM 642 C CA . PRO A 1 88 ? -13.173 -5.520 14.617 1.00 67.88 88 PRO A CA 1
ATOM 643 C C . PRO A 1 88 ? -14.506 -6.237 14.351 1.00 67.88 88 PRO A C 1
ATOM 645 O O . PRO A 1 88 ? -15.207 -6.586 15.301 1.00 67.88 88 PRO A O 1
ATOM 648 N N . ALA A 1 89 ? -14.837 -6.482 13.080 1.00 77.19 89 ALA A N 1
ATOM 649 C CA . ALA A 1 89 ? -15.944 -7.318 12.644 1.00 77.19 89 ALA A CA 1
ATOM 650 C C . ALA A 1 89 ? -15.647 -7.954 11.277 1.00 77.19 89 ALA A C 1
ATOM 652 O O . ALA A 1 89 ? -14.789 -7.463 10.536 1.00 77.19 89 ALA A O 1
ATOM 653 N N . PHE A 1 90 ? -16.344 -9.046 10.964 1.00 71.88 90 PHE A N 1
ATOM 654 C CA . PHE A 1 90 ? -16.297 -9.688 9.653 1.00 71.88 90 PHE A CA 1
ATOM 655 C C . PHE A 1 90 ? -17.591 -10.442 9.330 1.00 71.88 90 PHE A C 1
ATOM 657 O O . PHE A 1 90 ? -18.299 -10.892 10.235 1.00 71.88 90 PHE A O 1
ATOM 664 N N . THR A 1 91 ? -17.844 -10.655 8.038 1.00 77.31 91 THR A N 1
ATOM 665 C CA . THR A 1 91 ? -19.022 -11.375 7.530 1.00 77.31 91 THR A CA 1
ATOM 666 C C . THR A 1 91 ? -18.628 -12.660 6.800 1.00 77.31 91 THR A C 1
ATOM 668 O O . THR A 1 91 ? -17.675 -12.677 6.018 1.00 77.31 91 THR A O 1
ATOM 671 N N . VAL A 1 92 ? -19.384 -13.737 7.036 1.00 75.94 92 VAL A N 1
ATOM 672 C CA . VAL A 1 92 ? -19.328 -15.009 6.300 1.00 75.94 92 VAL A CA 1
ATOM 673 C C . VAL A 1 92 ? -20.756 -15.434 5.956 1.00 75.94 92 VAL A C 1
ATOM 675 O O . VAL A 1 92 ? -21.502 -15.888 6.818 1.00 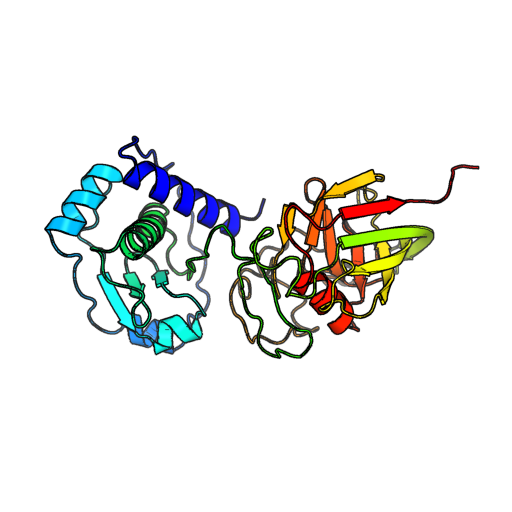75.94 92 VAL A O 1
ATOM 678 N N . GLY A 1 93 ? -21.157 -15.306 4.689 1.00 79.50 93 GLY A N 1
ATOM 679 C CA . GLY A 1 93 ? -22.538 -15.596 4.286 1.00 79.50 93 GLY A CA 1
ATOM 680 C C . GLY A 1 93 ? -23.538 -14.671 4.989 1.00 79.50 93 GLY A C 1
ATOM 681 O O . GLY A 1 93 ? -23.521 -13.466 4.755 1.00 79.50 93 GLY A O 1
ATOM 682 N N . SER A 1 94 ? -24.399 -15.233 5.841 1.00 84.81 94 SER A N 1
ATOM 683 C CA . SER A 1 94 ? -25.368 -14.482 6.662 1.00 84.81 94 SER A CA 1
ATOM 684 C C . SER A 1 94 ? -24.930 -14.333 8.124 1.00 84.81 94 SER A C 1
ATOM 686 O O . SER A 1 94 ? -25.673 -13.794 8.942 1.00 84.81 94 SER A O 1
ATOM 688 N N . ASP A 1 95 ? -23.735 -14.799 8.474 1.00 83.94 95 ASP A N 1
ATOM 689 C CA . ASP A 1 95 ? -23.183 -14.680 9.814 1.00 83.94 95 ASP A CA 1
ATOM 690 C C . ASP A 1 95 ? -22.226 -13.487 9.889 1.00 83.94 95 ASP A C 1
ATOM 692 O O . ASP A 1 95 ? -21.289 -13.375 9.099 1.00 83.94 95 ASP A O 1
ATOM 696 N N . ILE A 1 96 ? -22.438 -12.612 10.868 1.00 87.81 96 ILE A N 1
ATOM 697 C CA . ILE A 1 96 ? -21.571 -11.473 11.167 1.00 87.81 96 ILE A CA 1
ATOM 698 C C . ILE A 1 96 ? -20.957 -11.700 12.544 1.00 87.81 96 ILE A C 1
ATOM 700 O O . ILE A 1 96 ? -21.668 -11.917 13.527 1.00 87.81 96 ILE A O 1
ATOM 704 N N . VAL A 1 97 ? -19.635 -11.635 12.635 1.00 85.38 97 VAL A N 1
ATOM 705 C CA . VAL A 1 97 ? -18.888 -11.836 13.877 1.00 85.38 97 VAL A CA 1
ATOM 706 C C . VAL A 1 97 ? -18.262 -10.516 14.307 1.00 85.38 97 VAL A C 1
ATOM 708 O O . VAL A 1 97 ? -17.542 -9.892 13.536 1.00 85.38 97 VAL A O 1
ATOM 711 N N . PHE A 1 98 ? -18.502 -10.108 15.552 1.00 84.31 98 PHE A N 1
ATOM 712 C CA . PHE A 1 98 ? -17.904 -8.925 16.168 1.00 84.31 98 PHE A CA 1
ATOM 713 C C . PHE A 1 98 ? -16.865 -9.316 17.221 1.00 84.31 98 PHE A C 1
ATOM 715 O O . PHE A 1 98 ? -17.082 -10.217 18.038 1.00 84.31 98 PHE A O 1
ATOM 722 N N . GLY A 1 99 ? -15.756 -8.579 17.239 1.00 82.62 99 GLY A N 1
ATOM 723 C CA . GLY A 1 99 ? -14.785 -8.594 18.326 1.00 82.62 99 GLY A CA 1
ATOM 724 C C . GLY A 1 99 ? -15.283 -7.846 19.561 1.00 82.62 99 GLY A C 1
ATOM 725 O O . GLY A 1 99 ? -16.326 -7.179 19.554 1.00 82.62 99 GLY A O 1
ATOM 726 N N . ARG A 1 100 ? -14.533 -7.936 20.664 1.00 79.81 100 ARG A N 1
ATOM 727 C CA . ARG A 1 100 ? -14.930 -7.292 21.921 1.00 79.81 100 ARG A CA 1
ATOM 728 C C . ARG A 1 100 ? -15.048 -5.774 21.741 1.00 79.81 100 ARG A C 1
ATOM 730 O O . ARG A 1 100 ? -14.103 -5.114 21.332 1.00 79.81 100 ARG A O 1
ATOM 737 N N . GLY A 1 101 ? -16.206 -5.212 22.096 1.00 71.06 101 GLY A N 1
ATOM 738 C CA . GLY A 1 101 ? -16.452 -3.763 22.055 1.00 71.06 101 GLY A CA 1
ATOM 739 C C . GLY A 1 101 ? -16.732 -3.180 20.663 1.00 71.06 101 GLY A C 1
ATOM 740 O O . GLY A 1 101 ? -17.092 -2.010 20.574 1.00 71.06 101 GLY A O 1
ATOM 741 N N . ALA A 1 102 ? -16.645 -3.982 19.596 1.00 67.44 102 ALA A N 1
ATOM 742 C CA . ALA A 1 102 ? -16.969 -3.561 18.229 1.00 67.44 102 ALA A CA 1
ATOM 743 C C . ALA A 1 102 ? -18.487 -3.431 17.979 1.00 67.44 102 ALA A C 1
ATOM 745 O O . ALA A 1 102 ? -18.917 -2.777 17.031 1.00 67.44 102 ALA A O 1
ATOM 746 N N . TYR A 1 103 ? -19.304 -4.005 18.868 1.00 70.00 103 TYR A N 1
ATOM 747 C CA . TYR A 1 103 ? -20.762 -3.927 18.852 1.00 70.00 103 TYR A CA 1
ATOM 748 C C . TYR A 1 103 ? -21.268 -3.211 20.111 1.00 70.00 103 TYR A C 1
ATOM 750 O O . TYR A 1 103 ? -21.339 -3.803 21.192 1.00 70.00 103 TYR A O 1
ATOM 758 N N . PRO A 1 104 ? -21.634 -1.924 19.984 1.00 61.25 104 PRO A N 1
ATOM 759 C CA . PRO A 1 104 ? -23.038 -1.616 20.242 1.00 61.25 104 PRO A CA 1
ATOM 760 C C . PRO A 1 104 ? -23.712 -0.914 19.044 1.00 61.25 104 PRO A C 1
ATOM 762 O O . PRO A 1 104 ? -23.244 0.141 18.591 1.00 61.25 104 PRO A O 1
ATOM 765 N N . PRO A 1 105 ? -24.872 -1.423 18.581 1.00 65.50 105 PRO A N 1
ATOM 766 C CA . PRO A 1 105 ? -25.584 -0.959 17.383 1.00 65.50 105 PRO A CA 1
ATOM 767 C C . PRO A 1 105 ? -26.278 0.398 17.579 1.00 65.50 105 PRO A C 1
ATOM 769 O O . PRO A 1 105 ? -26.979 0.878 16.696 1.00 65.50 105 PRO A O 1
ATOM 772 N N . THR A 1 106 ? -26.128 1.018 18.747 1.00 71.00 106 THR A N 1
ATOM 773 C CA . THR A 1 106 ? -26.676 2.339 19.077 1.00 71.00 106 THR A CA 1
ATOM 774 C C . THR A 1 106 ? -25.646 3.455 18.893 1.00 71.00 106 THR A C 1
ATOM 776 O O . THR A 1 106 ? -26.019 4.616 18.721 1.00 71.00 106 THR A O 1
ATOM 779 N N . SER A 1 107 ? -24.350 3.126 18.865 1.00 74.94 107 SER A N 1
ATOM 780 C CA . SER A 1 107 ? -23.283 4.102 18.624 1.00 74.94 107 SER A CA 1
ATOM 781 C C . SER A 1 107 ? -23.194 4.477 17.133 1.00 74.94 107 SER A C 1
ATOM 783 O O . SER A 1 107 ? -23.499 3.649 16.275 1.00 74.94 107 SER A O 1
ATOM 785 N N . PRO A 1 108 ? -22.786 5.706 16.758 1.00 67.62 108 PRO A N 1
ATOM 786 C CA . PRO A 1 108 ? -22.563 6.061 15.352 1.00 67.62 108 PRO A CA 1
ATOM 787 C C . PRO A 1 108 ? -21.553 5.141 14.649 1.00 67.62 108 PRO A C 1
ATOM 789 O O . PRO A 1 108 ? -21.835 4.656 13.558 1.00 67.62 108 PRO A O 1
ATOM 792 N N . ALA A 1 109 ? -20.426 4.841 15.305 1.00 67.44 109 ALA A N 1
ATOM 793 C CA . ALA A 1 109 ? -19.394 3.955 14.767 1.00 67.44 109 ALA A CA 1
ATOM 794 C C . ALA A 1 109 ? -19.883 2.501 14.633 1.00 67.44 109 ALA A C 1
ATOM 796 O O . ALA A 1 109 ? -19.707 1.893 13.583 1.00 67.44 109 ALA A O 1
ATOM 797 N N . GLY A 1 110 ? -20.570 1.969 15.651 1.00 72.44 110 GLY A N 1
ATOM 798 C CA . GLY A 1 110 ? -21.139 0.618 15.610 1.00 72.44 110 GLY A CA 1
ATOM 799 C C . GLY A 1 110 ? -22.276 0.471 14.595 1.00 72.44 110 GLY A C 1
ATOM 800 O O . GLY A 1 110 ? -22.397 -0.575 13.970 1.00 72.44 110 GLY A O 1
ATOM 801 N N . ARG A 1 111 ? -23.075 1.523 14.358 1.00 75.25 111 ARG A N 1
ATOM 802 C CA . ARG A 1 111 ? -24.089 1.539 13.284 1.00 75.25 111 ARG A CA 1
ATOM 803 C C . ARG A 1 111 ? -23.469 1.513 11.896 1.00 75.25 111 ARG A C 1
ATOM 805 O O . ARG A 1 111 ? -24.000 0.829 11.029 1.00 75.25 111 ARG A O 1
ATOM 812 N N . HIS A 1 112 ? -22.378 2.249 11.691 1.00 75.06 112 HIS A N 1
ATOM 813 C CA . HIS A 1 112 ? -21.635 2.221 10.433 1.00 75.06 112 HIS A CA 1
ATOM 814 C C . HIS A 1 112 ? -21.014 0.853 10.180 1.00 75.06 112 HIS A C 1
ATOM 816 O O . HIS A 1 112 ? -21.229 0.285 9.118 1.00 75.06 112 HIS A O 1
ATOM 822 N N . MET A 1 113 ? -20.337 0.290 11.180 1.00 79.94 113 MET A N 1
ATOM 823 C CA . MET A 1 113 ? -19.759 -1.049 11.087 1.00 79.94 113 MET A CA 1
ATOM 824 C C . MET A 1 113 ? -20.830 -2.108 10.812 1.00 79.94 113 MET A C 1
ATOM 826 O O . MET A 1 113 ? -20.678 -2.909 9.902 1.00 79.94 113 MET A O 1
ATOM 830 N N . LEU A 1 114 ? -21.962 -2.068 11.521 1.00 82.62 114 LEU A N 1
ATOM 831 C CA . LEU A 1 114 ? -23.072 -2.981 11.252 1.00 82.62 114 LEU A CA 1
ATOM 832 C C . LEU A 1 114 ? -23.630 -2.817 9.829 1.00 82.62 114 LEU A C 1
ATOM 834 O O . LEU A 1 114 ? -23.909 -3.812 9.172 1.00 82.62 114 LEU A O 1
ATOM 838 N N . ALA A 1 115 ? -23.792 -1.584 9.342 1.00 79.81 115 ALA A N 1
ATOM 839 C CA . ALA A 1 115 ? -24.246 -1.339 7.974 1.00 79.81 115 ALA A CA 1
ATOM 840 C C . ALA A 1 115 ? -23.238 -1.852 6.927 1.00 79.81 115 ALA A C 1
ATOM 842 O O . ALA A 1 115 ? -23.661 -2.383 5.904 1.00 79.81 115 ALA A O 1
ATOM 843 N N . HIS A 1 116 ? -21.933 -1.737 7.189 1.00 80.62 116 HIS A N 1
ATOM 844 C CA . HIS A 1 116 ? -20.867 -2.280 6.336 1.00 80.62 116 HIS A CA 1
ATOM 845 C C . HIS A 1 116 ? -20.947 -3.801 6.230 1.00 80.62 116 HIS A C 1
ATOM 847 O O . HIS A 1 116 ? -21.019 -4.347 5.133 1.00 80.62 116 HIS A O 1
ATOM 853 N N . GLU A 1 117 ? -21.041 -4.488 7.367 1.00 85.06 117 GLU A N 1
ATOM 854 C CA . GLU A 1 117 ? -21.155 -5.948 7.387 1.00 85.06 117 GLU A CA 1
ATOM 855 C C . GLU A 1 117 ? -22.455 -6.433 6.723 1.00 85.06 117 GLU A C 1
ATOM 857 O O . GLU A 1 117 ? -22.460 -7.387 5.948 1.00 85.06 117 GLU A O 1
ATOM 862 N N . LEU A 1 118 ? -23.569 -5.721 6.921 1.00 83.56 118 LEU A N 1
ATOM 863 C CA . LEU A 1 118 ? -24.818 -6.021 6.215 1.00 83.56 118 LEU A CA 1
ATOM 864 C C . LEU A 1 118 ? -24.718 -5.785 4.706 1.00 83.56 118 LEU A C 1
ATOM 866 O O . LEU A 1 118 ? -25.327 -6.527 3.936 1.00 83.56 118 LEU A O 1
ATOM 870 N N . ALA A 1 119 ? -23.921 -4.816 4.257 1.00 77.56 119 ALA A N 1
ATOM 871 C CA . ALA A 1 119 ? -23.641 -4.656 2.837 1.00 77.56 119 ALA A CA 1
ATOM 872 C C . ALA A 1 119 ? -22.905 -5.883 2.267 1.00 77.56 119 ALA A C 1
ATOM 874 O O . ALA A 1 119 ? -23.201 -6.294 1.145 1.00 77.56 119 ALA A O 1
ATOM 875 N N . HIS A 1 120 ? -22.025 -6.535 3.035 1.00 78.06 120 HIS A N 1
ATOM 876 C CA . HIS A 1 120 ? -21.425 -7.811 2.630 1.00 78.06 120 HIS A CA 1
ATOM 877 C C . HIS A 1 120 ? -22.429 -8.964 2.565 1.00 78.06 120 HIS A C 1
ATOM 879 O O . HIS A 1 120 ? -22.329 -9.788 1.652 1.00 78.06 120 HIS A O 1
ATOM 885 N N . VAL A 1 121 ? -23.424 -8.998 3.459 1.00 80.44 121 VAL A N 1
ATOM 886 C CA . VAL A 1 121 ? -24.538 -9.961 3.372 1.00 80.44 121 VAL A CA 1
ATOM 887 C C . VAL A 1 121 ? -25.303 -9.768 2.058 1.00 80.44 121 VAL A C 1
ATOM 889 O O . VAL A 1 121 ? -25.523 -10.731 1.327 1.00 80.44 121 VAL A O 1
ATOM 892 N N . VAL A 1 122 ? -25.629 -8.519 1.704 1.00 76.25 122 VAL A N 1
ATOM 893 C CA . VAL A 1 122 ? -26.319 -8.181 0.443 1.00 76.25 122 VAL A CA 1
ATOM 894 C C . VAL A 1 122 ? -25.481 -8.549 -0.787 1.00 76.25 122 VAL A C 1
ATOM 896 O O . VAL A 1 122 ? -26.026 -8.979 -1.802 1.00 76.25 122 VAL A O 1
ATOM 899 N N . GLN A 1 123 ? -24.155 -8.409 -0.709 1.00 66.69 123 GLN A N 1
ATOM 900 C CA . GLN A 1 123 ? -23.228 -8.779 -1.786 1.00 66.69 123 GLN A CA 1
ATOM 901 C C . GLN A 1 123 ? -23.089 -10.302 -1.991 1.00 66.69 123 GLN A C 1
ATOM 903 O O . GLN A 1 123 ? -22.559 -10.717 -3.021 1.00 66.69 123 GLN A O 1
ATOM 908 N N . GLY A 1 124 ? -23.542 -11.136 -1.044 1.00 58.59 124 GLY A N 1
ATOM 909 C CA . GLY A 1 124 ? -23.803 -12.564 -1.253 1.00 58.59 124 GLY A CA 1
ATOM 910 C C . GLY A 1 124 ? -22.615 -13.404 -1.734 1.00 58.59 124 GLY A C 1
ATOM 911 O O . GLY A 1 124 ? -22.700 -14.041 -2.779 1.00 58.59 124 GLY A O 1
ATOM 912 N N . THR A 1 125 ? -21.502 -13.446 -0.991 1.00 49.56 125 THR A N 1
ATOM 913 C CA . THR A 1 125 ? -20.393 -14.380 -1.291 1.00 49.56 125 THR A CA 1
ATOM 914 C C . THR A 1 125 ? -20.268 -15.457 -0.202 1.00 49.56 125 THR A C 1
ATOM 916 O O . THR A 1 125 ? -19.762 -15.165 0.883 1.00 49.56 125 THR A O 1
ATOM 919 N N . PRO A 1 126 ? -20.705 -16.706 -0.447 1.00 44.78 126 PRO A N 1
ATOM 920 C CA . PRO A 1 126 ? -20.477 -17.812 0.480 1.00 44.78 126 PRO A CA 1
ATOM 921 C C . PRO A 1 126 ? -18.976 -18.116 0.624 1.00 44.78 126 PRO A C 1
ATOM 923 O O . PRO A 1 126 ? -18.259 -18.202 -0.368 1.00 44.78 126 PRO A O 1
ATOM 926 N N . GLY A 1 127 ? -18.494 -18.306 1.857 1.00 40.81 127 GLY A N 1
ATOM 927 C CA . GLY A 1 127 ? -17.181 -18.916 2.124 1.00 40.81 127 GLY A CA 1
ATOM 928 C C . GLY A 1 127 ? -15.944 -18.006 2.092 1.00 40.81 127 GLY A C 1
ATOM 929 O O . GLY A 1 127 ? -14.841 -18.513 2.285 1.00 40.81 127 GLY A O 1
ATOM 930 N N . VAL A 1 128 ? -16.092 -16.690 1.907 1.00 43.38 128 VAL A N 1
ATOM 931 C CA . VAL A 1 128 ? -14.976 -15.724 1.969 1.00 43.38 128 VAL A CA 1
ATOM 932 C C . VAL A 1 128 ? -15.130 -14.836 3.202 1.00 43.38 128 VAL A C 1
ATOM 934 O O . VAL A 1 128 ? -16.158 -14.186 3.359 1.00 43.38 128 VAL A O 1
ATOM 937 N N . VAL A 1 129 ? -14.110 -14.792 4.064 1.00 40.91 129 VAL A N 1
ATOM 938 C CA . VAL A 1 129 ? -14.051 -13.856 5.199 1.00 40.91 129 VAL A CA 1
ATOM 939 C C . VAL A 1 129 ? -13.774 -12.454 4.657 1.00 40.91 129 VAL A C 1
ATOM 941 O O . VAL A 1 129 ? -12.718 -12.227 4.066 1.00 40.91 129 VAL A O 1
ATOM 944 N N . ARG A 1 130 ? -14.705 -11.516 4.860 1.00 55.53 130 ARG A N 1
ATOM 945 C CA . ARG A 1 130 ? -14.522 -10.095 4.525 1.00 55.53 130 ARG A CA 1
ATOM 946 C C . ARG A 1 130 ? -14.366 -9.267 5.786 1.00 55.53 130 ARG A C 1
ATOM 948 O O . ARG A 1 130 ? -15.153 -9.424 6.711 1.00 55.53 130 ARG A O 1
ATOM 955 N N . ARG A 1 131 ? -13.311 -8.458 5.838 1.00 49.38 131 ARG A N 1
ATOM 956 C CA . ARG A 1 131 ? -12.865 -7.747 7.038 1.00 49.38 131 ARG A CA 1
ATOM 957 C C . ARG A 1 131 ? -13.238 -6.277 6.939 1.00 49.38 131 ARG A C 1
ATOM 959 O O . ARG A 1 131 ? -12.833 -5.628 5.978 1.00 49.38 131 ARG A O 1
ATOM 966 N N . TYR A 1 132 ? -13.868 -5.737 7.977 1.00 43.25 132 TYR A N 1
ATOM 967 C CA . TYR A 1 132 ? -14.056 -4.294 8.095 1.00 43.25 132 TYR A CA 1
ATOM 968 C C . TYR A 1 132 ? -12.712 -3.547 8.125 1.00 43.25 132 TYR A C 1
ATOM 970 O O . TYR A 1 132 ? -11.870 -3.818 8.988 1.00 43.25 132 TYR A O 1
ATOM 978 N N . ARG A 1 133 ? -12.544 -2.541 7.256 1.00 53.25 133 ARG A N 1
ATOM 979 C CA . ARG A 1 133 ? -11.410 -1.600 7.265 1.00 53.25 133 ARG A CA 1
ATOM 980 C C . ARG A 1 133 ? -11.908 -0.165 7.393 1.00 53.25 133 ARG A C 1
ATOM 982 O O . ARG A 1 133 ? -12.851 0.235 6.727 1.00 53.25 133 ARG A O 1
ATOM 989 N N . SER A 1 134 ? -11.245 0.644 8.224 1.00 52.12 134 SER A N 1
ATOM 990 C CA . SER A 1 134 ? -11.522 2.087 8.253 1.00 52.12 134 SER A CA 1
ATOM 991 C C . SER A 1 134 ? -11.134 2.719 6.908 1.00 52.12 134 SER A C 1
ATOM 993 O O . SER A 1 134 ? -10.033 2.446 6.430 1.00 52.12 134 SER A O 1
ATOM 995 N N . PRO A 1 135 ? -11.931 3.646 6.343 1.00 49.94 135 PRO A N 1
ATOM 996 C CA . PRO A 1 135 ? -11.605 4.323 5.082 1.00 49.94 135 PRO A CA 1
ATOM 997 C C . PRO A 1 135 ? -10.273 5.090 5.090 1.00 49.94 135 PRO A C 1
ATOM 999 O O . PRO A 1 135 ? -9.730 5.417 4.037 1.00 49.94 135 PRO A O 1
ATOM 1002 N N . LYS A 1 136 ? -9.762 5.428 6.283 1.00 58.94 136 LYS A N 1
ATOM 1003 C CA . LYS A 1 136 ? -8.473 6.113 6.484 1.00 58.94 136 LYS A CA 1
ATOM 1004 C C . LYS A 1 136 ? -7.328 5.159 6.833 1.00 58.94 136 LYS A C 1
ATOM 1006 O O . LYS A 1 136 ? -6.204 5.624 7.013 1.00 58.94 136 LYS A O 1
ATOM 1011 N N . ALA A 1 137 ? -7.618 3.872 7.011 1.00 58.38 137 ALA A N 1
ATOM 1012 C CA . ALA A 1 137 ? -6.612 2.882 7.340 1.00 58.38 137 ALA A CA 1
ATOM 1013 C C . ALA A 1 137 ? -5.918 2.381 6.073 1.00 58.38 137 ALA A C 1
ATOM 1015 O O . ALA A 1 137 ? -6.541 2.123 5.046 1.00 58.38 137 ALA A O 1
ATOM 1016 N N . PHE A 1 138 ? -4.608 2.246 6.170 1.00 65.31 138 PHE A N 1
ATOM 1017 C CA . PHE A 1 138 ? -3.759 1.555 5.213 1.00 65.31 138 PHE A CA 1
ATOM 1018 C C . PHE A 1 138 ? -2.608 0.918 6.001 1.00 65.31 138 PHE A C 1
ATOM 1020 O O . PHE A 1 138 ? -2.512 1.099 7.217 1.00 65.31 138 PHE A O 1
ATOM 1027 N N . ASN A 1 139 ? -1.747 0.129 5.360 1.00 59.72 139 ASN A N 1
ATOM 1028 C CA . ASN A 1 139 ? -0.609 -0.443 6.082 1.00 59.72 139 ASN A CA 1
ATOM 1029 C C . ASN A 1 139 ? 0.330 0.676 6.519 1.00 59.72 139 ASN A C 1
ATOM 1031 O O . ASN A 1 139 ? 0.984 1.295 5.682 1.00 59.72 139 ASN A O 1
ATOM 1035 N N . PHE A 1 140 ? 0.370 0.933 7.824 1.00 61.38 140 PHE A N 1
ATOM 1036 C CA . PHE A 1 140 ? 1.262 1.907 8.424 1.00 61.38 140 PHE A CA 1
ATOM 1037 C C . PHE A 1 140 ? 1.858 1.317 9.699 1.00 61.38 140 PHE A C 1
ATOM 1039 O O . PHE A 1 140 ? 1.132 1.029 10.647 1.00 61.38 140 PHE A O 1
ATOM 1046 N N . GLY A 1 141 ? 3.178 1.150 9.737 1.00 60.38 141 GLY A N 1
ATOM 1047 C CA . GLY A 1 141 ? 3.863 0.436 10.815 1.00 60.38 141 GLY A CA 1
ATOM 1048 C C . GLY A 1 141 ? 5.321 0.853 10.968 1.00 60.38 141 GLY A C 1
ATOM 1049 O O . GLY A 1 141 ? 5.906 1.429 10.056 1.00 60.38 141 GLY A O 1
ATOM 1050 N N . VAL A 1 142 ? 5.908 0.568 12.130 1.00 57.72 142 VAL A N 1
ATOM 1051 C CA . VAL A 1 142 ? 7.349 0.756 12.370 1.00 57.72 142 VAL A CA 1
ATOM 1052 C C . VAL A 1 142 ? 8.097 -0.473 11.844 1.00 57.72 142 VAL A C 1
ATOM 1054 O O . VAL A 1 142 ? 7.559 -1.576 11.877 1.00 57.72 142 VAL A O 1
ATOM 1057 N N . GLU A 1 143 ? 9.325 -0.288 11.353 1.00 50.81 143 GLU A N 1
ATOM 1058 C CA . GLU A 1 143 ? 10.174 -1.330 10.738 1.00 50.81 143 GLU A CA 1
ATOM 1059 C C . GLU A 1 143 ? 10.319 -2.605 11.604 1.00 50.81 143 GLU A C 1
ATOM 1061 O O . GLU A 1 143 ? 10.403 -3.698 11.049 1.00 50.81 143 GLU A O 1
ATOM 1066 N N . ASP A 1 144 ? 10.234 -2.467 12.935 1.00 48.81 144 ASP A N 1
ATOM 1067 C CA . ASP A 1 144 ? 10.403 -3.546 13.924 1.00 48.81 144 ASP A CA 1
ATOM 1068 C C . ASP A 1 144 ? 9.093 -4.153 14.460 1.00 48.81 144 ASP A C 1
ATOM 1070 O O . ASP A 1 144 ? 9.124 -5.095 15.257 1.00 48.81 144 ASP A O 1
ATOM 1074 N N . ASP A 1 145 ? 7.923 -3.648 14.051 1.00 50.16 145 ASP A N 1
ATOM 1075 C CA . ASP A 1 145 ? 6.661 -4.315 14.377 1.00 50.16 145 ASP A CA 1
ATOM 1076 C C . ASP A 1 145 ? 6.557 -5.562 13.477 1.00 50.16 145 ASP A C 1
ATOM 1078 O O . ASP A 1 145 ? 6.101 -5.511 12.333 1.00 50.16 145 ASP A O 1
ATOM 1082 N N . ALA A 1 146 ? 7.023 -6.707 13.995 1.00 41.50 146 ALA A N 1
ATOM 1083 C CA . ALA A 1 146 ? 6.981 -8.013 13.323 1.00 41.50 146 ALA A CA 1
ATOM 1084 C C . ALA A 1 146 ? 5.555 -8.443 12.915 1.00 41.50 146 ALA A C 1
ATOM 1086 O O . ALA A 1 146 ? 5.377 -9.361 12.116 1.00 41.50 146 ALA A O 1
ATOM 1087 N N . VAL A 1 147 ? 4.538 -7.751 13.434 1.00 47.66 147 VAL A N 1
ATOM 1088 C CA . VAL A 1 147 ? 3.135 -7.895 13.060 1.00 47.66 147 VAL A CA 1
ATOM 1089 C C . VAL A 1 147 ? 2.731 -6.687 12.219 1.00 47.66 147 VAL A C 1
ATOM 1091 O O . VAL A 1 147 ? 2.787 -5.548 12.680 1.00 47.66 147 VAL A O 1
ATOM 1094 N N . LEU A 1 148 ? 2.303 -6.952 10.984 1.00 48.31 148 LEU A N 1
ATOM 1095 C CA . LEU A 1 148 ? 1.604 -5.998 10.123 1.00 48.31 148 LEU A CA 1
ATOM 1096 C C . LEU A 1 148 ? 0.480 -5.315 10.913 1.00 48.31 148 LEU A C 1
ATOM 1098 O O . LEU A 1 148 ? -0.517 -5.954 11.227 1.00 48.31 148 LEU A O 1
ATOM 1102 N N . LYS A 1 149 ? 0.619 -4.022 11.218 1.00 52.44 149 LYS A N 1
ATOM 1103 C CA . LYS A 1 149 ? -0.470 -3.238 11.809 1.00 52.44 149 LYS A CA 1
ATOM 1104 C C . LYS A 1 149 ? -1.093 -2.366 10.731 1.00 52.44 149 LYS A C 1
ATOM 1106 O O . LYS A 1 149 ? -0.492 -1.402 10.264 1.00 52.44 149 LYS A O 1
ATOM 1111 N N . GLU A 1 150 ? -2.312 -2.702 10.326 1.00 56.34 150 GLU A N 1
ATOM 1112 C CA . GLU A 1 150 ? -3.146 -1.744 9.604 1.00 56.34 150 GLU A CA 1
ATOM 1113 C C . GLU A 1 150 ? -3.454 -0.576 10.551 1.00 56.34 150 GLU A C 1
ATOM 1115 O O . GLU A 1 150 ? -3.945 -0.764 11.666 1.00 56.34 150 GLU A O 1
ATOM 1120 N N . GLY A 1 151 ? -3.120 0.641 10.125 1.00 62.28 151 GLY A N 1
ATOM 1121 C CA . GLY A 1 151 ? -3.205 1.837 10.951 1.00 62.28 151 GLY A CA 1
ATOM 1122 C C . GLY A 1 151 ? -3.754 3.018 10.166 1.00 62.28 151 GLY A C 1
ATOM 1123 O O . GLY A 1 151 ? -3.764 3.028 8.939 1.00 62.28 151 GLY A O 1
ATOM 1124 N N . SER A 1 152 ? -4.231 4.039 10.873 1.00 70.12 152 SER A N 1
ATOM 1125 C CA . SER A 1 152 ? -4.600 5.311 10.254 1.00 70.12 152 SER A CA 1
ATOM 1126 C C . SER A 1 152 ? -3.460 6.315 10.365 1.00 70.12 152 SER A C 1
ATOM 1128 O O . SER A 1 152 ? -2.819 6.427 11.415 1.00 70.12 152 SER A O 1
ATOM 1130 N N . PHE A 1 153 ? -3.285 7.102 9.311 1.00 79.50 153 PHE A N 1
ATOM 1131 C CA . PHE A 1 153 ? -2.448 8.291 9.322 1.00 79.50 153 PHE A CA 1
ATOM 1132 C C . PHE A 1 153 ? -3.334 9.520 9.124 1.00 79.50 153 PHE A C 1
ATOM 1134 O O . PHE A 1 153 ? -4.017 9.635 8.105 1.00 79.50 153 PHE A O 1
ATOM 1141 N N . ASP A 1 154 ? -3.333 10.435 10.088 1.00 83.62 154 ASP A N 1
ATOM 1142 C CA . ASP A 1 154 ? -3.975 11.740 9.949 1.00 83.62 15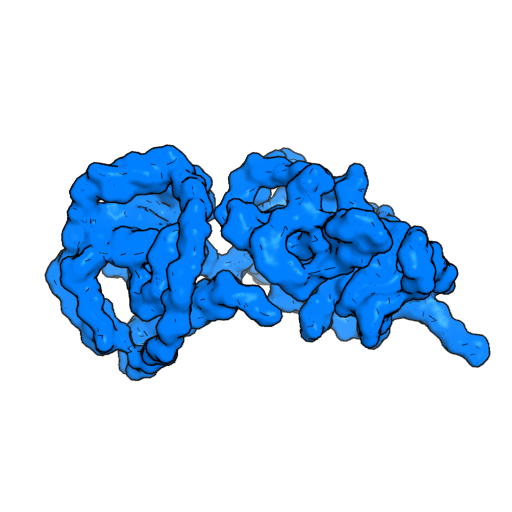4 ASP A CA 1
ATOM 1143 C C . ASP A 1 154 ? -2.934 12.791 9.523 1.00 83.62 154 ASP A C 1
ATOM 1145 O O . ASP A 1 154 ? -2.065 13.145 10.321 1.00 83.62 154 ASP A O 1
ATOM 1149 N N . PRO A 1 155 ? -3.009 13.347 8.299 1.00 84.38 155 PRO A N 1
ATOM 1150 C CA . PRO A 1 155 ? -2.077 14.371 7.827 1.00 84.38 155 PRO A CA 1
ATOM 1151 C C . PRO A 1 155 ? -1.919 15.596 8.735 1.00 84.38 155 PRO A C 1
ATOM 1153 O O . PRO A 1 155 ? -0.877 16.248 8.679 1.00 84.38 155 PRO A O 1
ATOM 1156 N N . ASN A 1 156 ? -2.926 15.927 9.546 1.00 84.31 156 ASN A N 1
ATOM 1157 C CA . ASN A 1 156 ? -2.884 17.081 10.440 1.00 84.31 156 ASN A CA 1
ATOM 1158 C C . ASN A 1 156 ? -2.277 16.737 11.803 1.00 84.31 156 ASN A C 1
ATOM 1160 O O . ASN A 1 156 ? -1.611 17.582 12.396 1.00 84.31 156 ASN A O 1
ATOM 1164 N N . ALA A 1 157 ? -2.498 15.518 12.300 1.00 86.31 157 ALA A N 1
ATOM 1165 C CA . ALA A 1 157 ? -2.046 15.113 13.633 1.00 86.31 157 ALA A CA 1
ATOM 1166 C C . ALA A 1 157 ? -0.707 14.355 13.618 1.00 86.31 157 ALA A C 1
ATOM 1168 O O . ALA A 1 157 ? 0.108 14.513 14.525 1.00 86.31 157 ALA A O 1
ATOM 1169 N N . ASP A 1 158 ? -0.462 13.552 12.581 1.00 89.75 158 ASP A N 1
ATOM 1170 C CA . ASP A 1 158 ? 0.612 12.554 12.566 1.00 89.75 158 ASP A CA 1
ATOM 1171 C C . ASP A 1 158 ? 1.860 12.995 11.792 1.00 89.75 158 ASP A C 1
ATOM 1173 O O . ASP A 1 158 ? 2.950 12.467 12.009 1.00 89.75 158 ASP A O 1
ATOM 1177 N N . LYS A 1 159 ? 1.739 13.985 10.899 1.00 88.94 159 LYS A N 1
ATOM 1178 C CA . LYS A 1 159 ? 2.809 14.385 9.965 1.00 88.94 159 LYS A CA 1
ATOM 1179 C C . LYS A 1 159 ? 4.117 14.802 10.647 1.00 88.94 159 LYS A C 1
ATOM 1181 O O . LYS A 1 159 ? 5.179 14.653 10.046 1.00 88.94 159 LYS A O 1
ATOM 1186 N N . ALA A 1 160 ? 4.038 15.334 11.867 1.00 88.94 160 ALA A N 1
ATOM 1187 C CA . ALA A 1 160 ? 5.194 15.771 12.653 1.00 88.94 160 ALA A CA 1
ATOM 1188 C C . ALA A 1 160 ? 5.704 14.715 13.651 1.00 88.94 160 ALA A C 1
ATOM 1190 O O . ALA A 1 160 ? 6.813 14.854 14.164 1.00 88.94 160 ALA A O 1
ATOM 1191 N N . THR A 1 161 ? 4.898 13.696 13.952 1.00 89.50 161 THR A N 1
ATOM 1192 C CA . THR A 1 161 ? 5.115 12.769 15.074 1.00 89.50 161 THR A CA 1
ATOM 1193 C C . THR A 1 161 ? 5.356 11.329 14.631 1.00 89.50 161 THR A C 1
ATOM 1195 O O . THR A 1 161 ? 5.897 10.550 15.413 1.00 89.50 161 THR A O 1
ATOM 1198 N N . LYS A 1 162 ? 5.003 10.968 13.391 1.00 89.12 162 LYS A N 1
ATOM 1199 C CA . LYS A 1 162 ? 5.218 9.631 12.825 1.00 89.12 162 LYS A CA 1
ATOM 1200 C C . LYS A 1 162 ? 6.210 9.664 11.652 1.00 89.12 162 LYS A C 1
ATOM 1202 O O . LYS A 1 162 ? 6.170 10.601 10.851 1.00 89.12 162 LYS A O 1
ATOM 1207 N N . PRO A 1 163 ? 7.070 8.639 11.500 1.00 90.06 163 PRO A N 1
ATOM 1208 C CA . PRO A 1 163 ? 7.958 8.519 10.347 1.00 90.06 163 PRO A CA 1
ATOM 1209 C C . PRO A 1 163 ? 7.141 8.237 9.082 1.00 90.06 163 PRO A C 1
ATOM 1211 O O . PRO A 1 163 ? 6.431 7.240 9.013 1.00 90.06 163 PRO A O 1
ATOM 1214 N N . TRP A 1 164 ? 7.254 9.076 8.053 1.00 93.00 164 TRP A N 1
ATOM 1215 C CA . TRP A 1 164 ? 6.637 8.797 6.754 1.00 93.00 164 TRP A CA 1
ATOM 1216 C C . TRP A 1 164 ? 7.500 9.279 5.584 1.00 93.00 164 TRP A C 1
ATOM 1218 O O . TRP A 1 164 ? 8.292 10.216 5.711 1.00 93.00 164 TRP A O 1
ATOM 1228 N N . ILE A 1 165 ? 7.362 8.609 4.443 1.00 96.69 165 ILE A N 1
ATOM 1229 C CA . ILE A 1 165 ? 8.118 8.848 3.216 1.00 96.69 165 ILE A CA 1
ATOM 1230 C C . ILE A 1 165 ? 7.455 9.985 2.446 1.00 96.69 165 ILE A C 1
ATOM 1232 O O . ILE A 1 165 ? 6.337 9.855 1.951 1.00 96.69 165 ILE A O 1
ATOM 1236 N N . GLU A 1 166 ? 8.165 11.097 2.300 1.00 97.31 166 GLU A N 1
ATOM 1237 C CA . GLU A 1 166 ? 7.703 12.241 1.518 1.00 97.31 166 GLU A CA 1
ATOM 1238 C C . GLU A 1 166 ? 7.811 11.972 0.019 1.00 97.31 166 GLU A C 1
ATOM 1240 O O . GLU A 1 166 ? 6.898 12.297 -0.745 1.00 97.31 166 GLU A O 1
ATOM 1245 N N . SER A 1 167 ? 8.914 11.357 -0.415 1.00 98.31 167 SER A N 1
ATOM 1246 C CA . SER A 1 167 ? 9.134 11.093 -1.833 1.00 98.31 167 SER A CA 1
ATOM 1247 C C . SER A 1 167 ? 9.889 9.801 -2.110 1.00 98.31 167 SER A C 1
ATOM 1249 O O . SER A 1 167 ? 10.756 9.391 -1.344 1.00 98.31 167 SER A O 1
ATOM 1251 N N . VAL A 1 168 ? 9.563 9.189 -3.244 1.00 98.62 168 VAL A N 1
ATOM 1252 C CA . VAL A 1 168 ? 10.247 8.043 -3.837 1.00 98.62 168 VAL A CA 1
ATOM 1253 C C . VAL A 1 168 ? 10.649 8.434 -5.254 1.00 98.62 168 VAL A C 1
ATOM 1255 O O . VAL A 1 168 ? 9.800 8.749 -6.087 1.00 98.62 168 VAL A O 1
ATOM 1258 N N . LYS A 1 169 ? 11.947 8.443 -5.543 1.00 98.56 169 LYS A N 1
ATOM 1259 C CA . LYS A 1 169 ? 12.482 8.769 -6.870 1.00 98.56 169 LYS A CA 1
ATOM 1260 C C . LYS A 1 169 ? 13.005 7.501 -7.513 1.00 98.56 169 LYS A C 1
ATOM 1262 O O . LYS A 1 169 ? 14.025 6.993 -7.073 1.00 98.56 169 LYS A O 1
ATOM 1267 N N . VAL A 1 170 ? 12.310 7.013 -8.530 1.00 98.19 170 VAL A N 1
ATOM 1268 C CA . VAL A 1 170 ? 12.676 5.858 -9.352 1.00 98.19 170 VAL A CA 1
ATOM 1269 C C . VAL A 1 170 ? 13.440 6.365 -10.572 1.00 98.19 170 VAL A C 1
ATOM 1271 O O . VAL A 1 170 ? 12.899 7.134 -11.366 1.00 98.19 170 VAL A O 1
ATOM 1274 N N . ALA A 1 171 ? 14.690 5.941 -10.722 1.00 97.50 171 ALA A N 1
ATOM 1275 C CA . ALA A 1 171 ? 15.554 6.312 -11.833 1.00 97.50 171 ALA A CA 1
ATOM 1276 C C . ALA A 1 171 ? 16.002 5.058 -12.587 1.00 97.50 171 ALA A C 1
ATOM 1278 O O . ALA A 1 171 ? 16.902 4.334 -12.153 1.00 97.50 171 ALA A O 1
ATOM 1279 N N . PHE A 1 172 ? 15.381 4.808 -13.738 1.00 96.44 172 PHE A N 1
ATOM 1280 C CA . PHE A 1 172 ? 15.855 3.788 -14.664 1.00 96.44 172 PHE A CA 1
ATOM 1281 C C . PHE A 1 172 ? 17.096 4.286 -15.400 1.00 96.44 172 PHE A C 1
ATOM 1283 O O . PHE A 1 172 ? 17.174 5.448 -15.798 1.00 96.44 172 PHE A O 1
ATOM 1290 N N . ALA A 1 173 ? 18.073 3.398 -15.562 1.00 94.31 173 ALA A N 1
ATOM 1291 C CA . ALA A 1 173 ? 19.396 3.725 -16.081 1.00 94.31 173 ALA A CA 1
ATOM 1292 C C . ALA A 1 173 ? 19.704 2.990 -17.387 1.00 94.31 173 ALA A C 1
ATOM 1294 O O . ALA A 1 173 ? 20.233 3.589 -18.320 1.00 94.31 173 ALA A O 1
ATOM 1295 N N . SER A 1 174 ? 19.367 1.703 -17.476 1.00 93.44 174 SER A N 1
ATOM 1296 C CA . SER A 1 174 ? 19.703 0.873 -18.633 1.00 93.44 174 SER A CA 1
ATOM 1297 C C . SER A 1 174 ? 18.680 -0.233 -18.859 1.00 93.44 174 SER A C 1
ATOM 1299 O O . SER A 1 174 ? 17.881 -0.551 -17.979 1.00 93.44 174 SER A O 1
ATOM 1301 N N . LYS A 1 175 ? 18.709 -0.813 -20.058 1.00 91.94 175 LYS A N 1
ATOM 1302 C CA . LYS A 1 175 ? 17.928 -1.997 -20.416 1.00 91.94 175 LYS A CA 1
ATOM 1303 C C . LYS A 1 175 ? 18.756 -3.264 -20.212 1.00 91.94 175 LYS A C 1
ATOM 1305 O O . LYS A 1 175 ? 19.979 -3.238 -20.352 1.00 91.94 175 LYS A O 1
ATOM 1310 N N . ALA A 1 176 ? 18.083 -4.356 -19.892 1.00 90.44 176 ALA A N 1
ATOM 1311 C CA . ALA A 1 176 ? 18.635 -5.702 -19.816 1.00 90.44 176 ALA A CA 1
ATOM 1312 C C . ALA A 1 176 ? 17.632 -6.700 -20.407 1.00 90.44 176 ALA A C 1
ATOM 1314 O O . ALA A 1 176 ? 16.484 -6.342 -20.657 1.00 90.44 176 ALA A O 1
ATOM 1315 N N . VAL A 1 177 ? 18.074 -7.934 -20.641 1.00 86.50 177 VAL A N 1
ATOM 1316 C CA . VAL A 1 177 ? 17.233 -9.031 -21.130 1.00 86.50 177 VAL A CA 1
ATOM 1317 C C . VAL A 1 177 ? 17.165 -10.091 -20.040 1.00 86.50 177 VAL A C 1
ATOM 1319 O O . VAL A 1 177 ? 18.204 -10.469 -19.497 1.00 86.50 177 VAL A O 1
ATOM 1322 N N . ASP A 1 178 ? 15.956 -10.511 -19.677 1.00 78.12 178 ASP A N 1
ATOM 1323 C CA . ASP A 1 178 ? 15.748 -11.538 -18.659 1.00 78.12 178 ASP A CA 1
ATOM 1324 C C . ASP A 1 178 ? 15.950 -12.959 -19.209 1.00 78.12 178 ASP A C 1
ATOM 1326 O O . ASP A 1 178 ? 16.199 -13.159 -20.400 1.00 78.12 178 ASP A O 1
ATOM 1330 N N . GLY A 1 179 ? 15.873 -13.963 -18.329 1.00 70.75 179 GLY A N 1
ATOM 1331 C CA . GLY A 1 179 ? 16.122 -15.366 -18.683 1.00 70.75 179 GLY A CA 1
ATOM 1332 C C . GLY A 1 179 ? 15.183 -15.944 -19.749 1.00 70.75 179 GLY A C 1
ATOM 1333 O O . GLY A 1 179 ? 15.527 -16.950 -20.365 1.00 70.75 179 GLY A O 1
ATOM 1334 N N . ASP A 1 180 ? 14.043 -15.295 -20.002 1.00 66.44 180 ASP A N 1
ATOM 1335 C CA . ASP A 1 180 ? 13.063 -15.694 -21.017 1.00 66.44 180 ASP A CA 1
ATOM 1336 C C . ASP A 1 180 ? 13.184 -14.856 -22.306 1.00 66.44 180 ASP A C 1
ATOM 1338 O O . ASP A 1 180 ? 12.369 -14.990 -23.218 1.00 66.44 180 ASP A O 1
ATOM 1342 N N . GLY A 1 181 ? 14.186 -13.975 -22.397 1.00 73.94 181 GLY A N 1
ATOM 1343 C CA . GLY A 1 181 ? 14.427 -13.145 -23.574 1.00 73.94 181 GLY A CA 1
ATOM 1344 C C . GLY A 1 181 ? 13.633 -11.835 -23.614 1.00 73.94 181 GLY A C 1
ATOM 1345 O O . GLY A 1 181 ? 13.655 -11.161 -24.645 1.00 73.94 181 GLY A O 1
ATOM 1346 N N . PHE A 1 182 ? 12.950 -11.439 -22.531 1.00 73.94 182 PHE A N 1
ATOM 1347 C CA . PHE A 1 182 ? 12.229 -10.162 -22.494 1.00 73.94 182 PHE A CA 1
ATOM 1348 C C . PHE A 1 182 ? 13.133 -9.019 -22.053 1.00 73.94 182 PHE A C 1
ATOM 1350 O O . PHE A 1 182 ? 13.880 -9.121 -21.080 1.00 73.94 182 PHE A O 1
ATOM 1357 N N . GLU A 1 183 ? 13.028 -7.895 -22.755 1.00 83.69 183 GLU A N 1
ATOM 1358 C CA . GLU A 1 183 ? 13.711 -6.672 -22.361 1.00 83.69 183 GLU A CA 1
ATOM 1359 C C . GLU A 1 183 ? 13.021 -6.030 -21.149 1.00 83.69 183 GLU A C 1
ATOM 1361 O O . GLU A 1 183 ? 11.795 -5.962 -21.064 1.00 83.69 183 GLU A O 1
ATOM 1366 N N . TYR A 1 184 ? 13.806 -5.519 -20.209 1.00 86.62 184 TYR A N 1
ATOM 1367 C CA . TYR A 1 184 ? 13.317 -4.803 -19.038 1.00 86.62 184 TYR A CA 1
ATOM 1368 C C . TYR A 1 184 ? 14.271 -3.674 -18.646 1.00 86.62 184 TYR A C 1
ATOM 1370 O O . TYR A 1 184 ? 15.438 -3.651 -19.042 1.00 86.62 184 TYR A O 1
ATOM 1378 N N . TRP A 1 185 ? 13.778 -2.712 -17.868 1.00 93.25 185 TRP A N 1
ATOM 1379 C CA . TRP A 1 185 ? 14.582 -1.600 -17.371 1.00 93.25 185 TRP A CA 1
ATOM 1380 C C . TRP A 1 185 ? 15.172 -1.910 -16.001 1.00 93.25 185 TRP A C 1
ATOM 1382 O O . TRP A 1 185 ? 14.474 -2.365 -15.099 1.00 93.25 185 TRP A O 1
ATOM 1392 N N . ARG A 1 186 ? 16.449 -1.587 -15.817 1.00 94.94 186 ARG A N 1
ATOM 1393 C CA . ARG A 1 186 ? 17.153 -1.631 -14.534 1.00 94.94 186 ARG A CA 1
ATOM 1394 C C . ARG A 1 186 ? 17.413 -0.222 -14.039 1.00 94.94 186 ARG A C 1
ATOM 1396 O O . ARG A 1 186 ? 17.686 0.692 -14.822 1.00 94.94 186 ARG A O 1
ATOM 1403 N N . GLY A 1 187 ? 17.354 -0.048 -12.729 1.00 95.75 187 GLY A N 1
ATOM 1404 C CA . GLY A 1 187 ? 17.599 1.239 -12.107 1.00 95.75 187 GLY A CA 1
ATOM 1405 C C . GLY A 1 187 ? 17.789 1.147 -10.606 1.00 95.75 187 GLY A C 1
ATOM 1406 O O . GLY A 1 187 ? 17.937 0.067 -10.030 1.00 95.75 187 GLY A O 1
ATOM 1407 N N . SER A 1 188 ? 17.743 2.311 -9.977 1.00 97.25 188 SER A N 1
ATOM 1408 C CA . SER A 1 188 ? 17.658 2.448 -8.530 1.00 97.25 188 SER A CA 1
ATOM 1409 C C . SER A 1 188 ? 16.495 3.358 -8.165 1.00 97.25 188 SER A C 1
ATOM 1411 O O . SER A 1 188 ? 16.040 4.179 -8.964 1.00 97.25 188 SER A O 1
ATOM 1413 N N . ALA A 1 189 ? 15.998 3.202 -6.946 1.00 97.94 189 ALA A N 1
ATOM 1414 C CA . ALA A 1 189 ? 15.064 4.134 -6.356 1.00 97.94 189 ALA A CA 1
ATOM 1415 C C . ALA A 1 189 ? 15.570 4.615 -4.999 1.00 97.94 189 ALA A C 1
ATOM 1417 O O . ALA A 1 189 ? 16.186 3.851 -4.259 1.00 97.94 189 ALA A O 1
ATOM 1418 N N . SER A 1 190 ? 15.289 5.874 -4.672 1.00 98.19 190 SER A N 1
ATOM 1419 C CA . SER A 1 190 ? 15.592 6.468 -3.367 1.00 98.19 190 SER A CA 1
ATOM 1420 C C . SER A 1 190 ? 14.308 6.932 -2.695 1.00 98.19 190 SER A C 1
ATOM 1422 O O . SER A 1 190 ? 13.533 7.679 -3.295 1.00 98.19 190 SER A O 1
ATOM 1424 N N . ALA A 1 191 ? 14.096 6.503 -1.454 1.00 98.06 191 ALA A N 1
ATOM 1425 C CA . ALA A 1 191 ? 13.012 6.949 -0.594 1.00 98.06 191 ALA A CA 1
ATOM 1426 C C . ALA A 1 191 ? 13.540 7.966 0.426 1.00 98.06 191 ALA A C 1
ATOM 1428 O O . ALA A 1 191 ? 14.500 7.700 1.153 1.00 98.06 191 ALA A O 1
ATOM 1429 N N . THR A 1 192 ? 12.898 9.130 0.475 1.00 98.25 192 THR A N 1
ATOM 1430 C CA . THR A 1 192 ? 13.233 10.236 1.372 1.00 98.25 192 THR A CA 1
ATOM 1431 C C . THR A 1 192 ? 12.101 10.447 2.364 1.00 98.25 192 THR A C 1
ATOM 1433 O O . THR A 1 192 ? 10.954 10.676 1.970 1.00 98.25 192 THR A O 1
ATOM 1436 N N . TYR A 1 193 ? 12.425 10.385 3.651 1.00 96.75 193 TYR A N 1
ATOM 1437 C CA . TYR A 1 193 ? 11.490 10.674 4.727 1.00 96.75 193 TYR A CA 1
ATOM 1438 C C . TYR A 1 193 ? 11.227 12.167 4.849 1.00 96.75 193 TYR A C 1
ATOM 1440 O O . TYR A 1 193 ? 12.129 12.995 4.691 1.00 96.75 193 TYR A O 1
ATOM 1448 N N . PHE A 1 194 ? 9.988 12.486 5.209 1.00 96.12 194 PHE A N 1
ATOM 1449 C CA . PHE A 1 194 ? 9.588 13.837 5.551 1.00 96.12 194 PHE A CA 1
ATOM 1450 C C . PHE A 1 194 ? 10.446 14.383 6.691 1.00 96.12 194 PHE A C 1
ATOM 1452 O O . PHE A 1 194 ? 10.687 13.710 7.699 1.00 96.12 194 PHE A O 1
ATOM 1459 N N . ASN A 1 195 ? 10.897 15.625 6.530 1.00 95.06 195 ASN A N 1
ATOM 1460 C CA . ASN A 1 195 ? 11.761 16.273 7.501 1.00 95.06 195 ASN A CA 1
ATOM 1461 C C . ASN A 1 195 ? 10.978 16.650 8.770 1.00 95.06 195 ASN A C 1
ATOM 1463 O O . ASN A 1 195 ? 10.313 17.683 8.828 1.00 95.06 195 ASN A O 1
ATOM 1467 N N . SER A 1 196 ? 11.055 15.789 9.781 1.00 92.19 196 SER A N 1
ATOM 1468 C CA . SER A 1 196 ? 10.422 15.948 11.091 1.00 92.19 196 SER A CA 1
ATOM 1469 C C . SER A 1 196 ? 11.313 15.350 12.187 1.00 92.19 196 SER A C 1
ATOM 1471 O O . SER A 1 196 ? 12.222 14.579 11.872 1.00 92.19 196 SER A O 1
ATOM 1473 N N . PRO A 1 197 ? 11.058 15.633 13.477 1.00 90.62 197 PRO A N 1
ATOM 1474 C CA . PRO A 1 197 ? 11.770 14.973 14.573 1.00 90.62 197 PRO A CA 1
ATOM 1475 C C . PRO A 1 197 ? 11.624 13.442 14.576 1.00 90.62 197 PRO A C 1
ATOM 1477 O O . PRO A 1 197 ? 12.509 12.749 15.064 1.00 90.62 197 PRO A O 1
ATOM 1480 N N . ALA A 1 198 ? 10.536 12.912 14.006 1.00 87.88 198 ALA A N 1
ATOM 1481 C CA . ALA A 1 198 ? 10.290 11.478 13.852 1.00 87.88 198 ALA A CA 1
ATOM 1482 C C . ALA A 1 198 ? 10.883 10.892 12.554 1.00 87.88 198 ALA A C 1
ATOM 1484 O O . ALA A 1 198 ? 10.535 9.777 12.171 1.00 87.88 198 ALA A O 1
ATOM 1485 N N . LYS A 1 199 ? 11.730 11.640 11.831 1.00 90.81 199 LYS A N 1
ATOM 1486 C CA . LYS A 1 199 ? 12.293 11.226 10.540 1.00 90.81 199 LYS A CA 1
ATOM 1487 C C . LYS A 1 199 ? 13.090 9.919 10.671 1.00 90.81 199 LYS A C 1
ATOM 1489 O O . LYS A 1 199 ? 14.049 9.838 11.433 1.00 90.81 199 LYS A O 1
ATOM 1494 N N . GLY A 1 200 ? 12.728 8.928 9.854 1.00 87.81 200 GLY A N 1
ATOM 1495 C CA . GLY A 1 200 ? 13.543 7.734 9.624 1.00 87.81 200 GLY A CA 1
ATOM 1496 C C . GLY A 1 200 ? 14.712 7.998 8.666 1.00 87.81 200 GLY A C 1
ATOM 1497 O O . GLY A 1 200 ? 14.770 9.029 7.996 1.00 87.81 200 GLY A O 1
ATOM 1498 N N . ALA A 1 201 ? 15.648 7.053 8.567 1.00 92.50 201 ALA A N 1
ATOM 1499 C CA . ALA A 1 201 ? 16.775 7.171 7.639 1.00 92.50 201 ALA A CA 1
ATOM 1500 C C . ALA A 1 201 ? 16.324 7.082 6.168 1.00 92.50 201 ALA A C 1
ATOM 1502 O O . ALA A 1 201 ? 15.581 6.175 5.799 1.00 92.50 201 ALA A O 1
ATOM 1503 N N . ASP A 1 202 ? 16.799 7.981 5.311 1.00 96.06 202 ASP A N 1
ATOM 1504 C CA . ASP A 1 202 ? 16.587 7.856 3.866 1.00 96.06 202 ASP A CA 1
ATOM 1505 C C . ASP A 1 202 ? 17.298 6.594 3.345 1.00 96.06 202 ASP A C 1
ATOM 1507 O O . ASP A 1 202 ? 18.336 6.194 3.877 1.00 96.06 202 ASP A O 1
ATOM 1511 N N . PHE A 1 203 ? 16.747 5.941 2.321 1.00 95.88 203 PHE A N 1
ATOM 1512 C CA . PHE A 1 203 ? 17.291 4.673 1.824 1.00 95.88 203 PHE A CA 1
ATOM 1513 C C . PHE A 1 203 ? 17.185 4.550 0.305 1.00 95.88 203 PHE A C 1
ATOM 1515 O O . PHE A 1 203 ? 16.299 5.125 -0.325 1.00 95.88 203 PHE A O 1
ATOM 1522 N N . THR A 1 204 ? 18.121 3.808 -0.290 1.00 97.00 204 THR A N 1
ATOM 1523 C CA . THR A 1 204 ? 18.191 3.553 -1.736 1.00 97.00 204 THR A CA 1
ATOM 1524 C C . THR A 1 204 ? 18.215 2.056 -1.993 1.00 97.00 204 THR A C 1
ATOM 1526 O O . THR A 1 204 ? 18.804 1.306 -1.218 1.00 97.00 204 THR A O 1
ATOM 1529 N N . PHE A 1 205 ? 17.571 1.621 -3.071 1.00 95.94 205 PHE A N 1
ATOM 1530 C CA . PHE A 1 205 ? 17.417 0.211 -3.403 1.00 95.94 205 PHE A CA 1
ATOM 1531 C C . PHE A 1 205 ? 17.388 -0.022 -4.916 1.00 95.94 205 PHE A C 1
ATOM 1533 O O . PHE A 1 205 ? 16.995 0.874 -5.671 1.00 95.94 205 PHE A O 1
ATOM 1540 N N . PRO A 1 206 ? 17.827 -1.205 -5.384 1.00 95.88 206 PRO A N 1
ATOM 1541 C CA . PRO A 1 206 ? 17.709 -1.575 -6.785 1.00 95.88 206 PRO A CA 1
ATOM 1542 C C . PRO A 1 206 ? 16.241 -1.782 -7.160 1.00 95.88 206 PRO A C 1
ATOM 1544 O O . PRO A 1 206 ? 15.432 -2.235 -6.348 1.00 95.88 206 PRO A O 1
ATOM 1547 N N . VAL A 1 207 ? 15.917 -1.475 -8.412 1.00 95.25 207 VAL A N 1
ATOM 1548 C CA . VAL A 1 207 ? 14.582 -1.686 -8.970 1.00 95.25 207 VAL A CA 1
ATOM 1549 C C . VAL A 1 207 ? 14.659 -2.232 -10.388 1.00 95.25 207 VAL A C 1
ATOM 1551 O O . VAL A 1 207 ? 15.597 -1.934 -11.136 1.00 95.25 207 VAL A O 1
ATOM 1554 N N . ALA A 1 208 ? 13.629 -2.980 -10.768 1.00 91.69 208 ALA A N 1
ATOM 1555 C CA . ALA A 1 208 ? 13.361 -3.326 -12.156 1.00 91.69 208 ALA A CA 1
ATOM 1556 C C . ALA A 1 208 ? 12.018 -2.739 -12.593 1.00 91.69 208 ALA A C 1
ATOM 1558 O O . ALA A 1 208 ? 11.033 -2.794 -11.863 1.00 91.69 208 ALA A O 1
ATOM 1559 N N . GLY A 1 209 ? 11.995 -2.138 -13.775 1.00 82.31 209 GLY A N 1
ATOM 1560 C CA . GLY A 1 209 ? 10.814 -1.570 -14.414 1.00 82.31 209 GLY A CA 1
ATOM 1561 C C . GLY A 1 209 ? 10.465 -2.368 -15.653 1.00 82.31 209 GLY A C 1
ATOM 1562 O O . GLY A 1 209 ? 11.339 -2.939 -16.307 1.00 82.31 209 GLY A O 1
ATOM 1563 N N . GLY A 1 210 ? 9.183 -2.441 -15.978 1.00 66.25 210 GLY A N 1
ATOM 1564 C CA . GLY A 1 210 ? 8.723 -3.394 -16.981 1.00 66.25 210 GLY A CA 1
ATOM 1565 C C . GLY A 1 210 ? 9.186 -3.113 -18.410 1.00 66.25 210 GLY A C 1
ATOM 1566 O O . GLY A 1 210 ? 9.324 -1.950 -18.789 1.00 66.25 210 GLY A O 1
ATOM 1567 N N . VAL A 1 211 ? 9.318 -4.187 -19.209 1.00 64.19 211 VAL A N 1
ATOM 1568 C CA . VAL A 1 211 ? 8.727 -4.256 -20.561 1.00 64.19 211 VAL A CA 1
ATOM 1569 C C . VAL A 1 211 ? 8.218 -5.675 -20.914 1.00 64.19 211 VAL A C 1
ATOM 1571 O O . VAL A 1 211 ? 8.761 -6.378 -21.758 1.00 64.19 211 VAL A O 1
ATOM 1574 N N . ILE A 1 212 ? 7.090 -6.085 -20.319 1.00 54.19 212 ILE A N 1
ATOM 1575 C CA . ILE A 1 212 ? 6.202 -7.115 -20.897 1.00 54.19 212 ILE A CA 1
ATOM 1576 C C . ILE A 1 212 ? 4.891 -6.432 -21.267 1.00 54.19 212 ILE A C 1
ATOM 1578 O O . ILE A 1 212 ? 4.110 -6.035 -20.403 1.00 54.19 212 ILE A O 1
ATOM 1582 N N . GLY A 1 213 ? 4.683 -6.206 -22.564 1.00 56.00 213 GLY A N 1
ATOM 1583 C CA . GLY A 1 213 ? 3.512 -5.509 -23.109 1.00 56.00 213 GLY A CA 1
ATOM 1584 C C . GLY A 1 213 ? 3.466 -3.993 -22.858 1.00 56.00 213 GLY A C 1
ATOM 1585 O O . GLY A 1 213 ? 2.845 -3.285 -23.647 1.00 56.00 213 GLY A O 1
ATOM 1586 N N . ARG A 1 214 ? 4.123 -3.472 -21.808 1.00 69.69 214 ARG A N 1
ATOM 1587 C CA . ARG A 1 214 ? 4.140 -2.038 -21.469 1.00 69.69 214 ARG A CA 1
ATOM 1588 C C . ARG A 1 214 ? 5.356 -1.634 -20.621 1.00 69.69 214 ARG A C 1
ATOM 1590 O O . ARG A 1 214 ? 5.741 -2.357 -19.705 1.00 69.69 214 ARG A O 1
ATOM 1597 N N . THR A 1 215 ? 5.911 -0.450 -20.895 1.00 84.62 215 THR A N 1
ATOM 1598 C CA . THR A 1 215 ? 6.902 0.240 -20.047 1.00 84.62 215 THR A CA 1
ATOM 1599 C C . THR A 1 215 ? 6.236 0.979 -18.891 1.00 84.62 215 THR A C 1
ATOM 1601 O O . THR A 1 215 ? 5.170 1.557 -19.091 1.00 84.62 215 THR A O 1
ATOM 1604 N N . THR A 1 216 ? 6.894 1.062 -17.733 1.00 88.25 216 THR A N 1
ATOM 1605 C CA . THR A 1 216 ? 6.443 1.923 -16.626 1.00 88.25 216 THR A CA 1
ATOM 1606 C C . THR A 1 216 ? 6.375 3.389 -17.061 1.00 88.25 216 THR A C 1
ATOM 1608 O O . THR A 1 216 ? 7.340 3.907 -17.632 1.00 88.25 216 THR A O 1
ATOM 1611 N N . ASP A 1 217 ? 5.274 4.079 -16.776 1.00 89.94 217 ASP A N 1
ATOM 1612 C CA . ASP A 1 217 ? 5.095 5.469 -17.190 1.00 89.94 217 ASP A CA 1
ATOM 1613 C C . ASP A 1 217 ? 6.107 6.415 -16.518 1.00 89.94 217 ASP A C 1
ATOM 1615 O O . ASP A 1 217 ? 6.368 6.367 -15.314 1.00 89.94 217 ASP A O 1
ATOM 1619 N N . ARG A 1 218 ? 6.657 7.344 -17.309 1.00 94.81 218 ARG A N 1
ATOM 1620 C CA . ARG A 1 218 ? 7.470 8.465 -16.815 1.00 94.81 218 ARG A CA 1
ATOM 1621 C C . ARG A 1 218 ? 6.551 9.548 -16.252 1.00 94.81 218 ARG A C 1
ATOM 1623 O O . ARG A 1 218 ? 5.607 9.954 -16.924 1.00 94.81 218 ARG A O 1
ATOM 1630 N N . GLY A 1 219 ? 6.880 10.112 -15.091 1.00 95.75 219 GLY A N 1
ATOM 1631 C CA . GLY A 1 219 ? 6.109 11.234 -14.560 1.00 95.75 219 GLY A CA 1
ATOM 1632 C C . GLY A 1 219 ? 6.310 11.499 -13.078 1.00 95.75 219 GLY A C 1
ATOM 1633 O O . GLY A 1 219 ? 7.173 10.908 -12.432 1.00 95.75 219 GLY A O 1
ATOM 1634 N N . ASN A 1 220 ? 5.490 12.412 -12.560 1.00 97.56 220 ASN A N 1
ATOM 1635 C CA . ASN A 1 220 ? 5.357 12.688 -11.136 1.00 97.56 220 ASN A CA 1
ATOM 1636 C C . ASN A 1 220 ? 3.948 12.299 -10.705 1.00 97.56 220 ASN A C 1
ATOM 1638 O O . ASN A 1 220 ? 2.961 12.750 -11.284 1.00 97.56 220 ASN A O 1
ATOM 1642 N N . PHE A 1 221 ? 3.870 11.485 -9.668 1.00 96.62 221 PHE A N 1
ATOM 1643 C CA . PHE A 1 221 ? 2.661 10.826 -9.224 1.00 96.62 221 PHE A CA 1
ATOM 1644 C C . PHE A 1 221 ? 2.495 10.978 -7.716 1.00 96.62 221 PHE A C 1
ATOM 1646 O O . PHE A 1 221 ? 3.417 11.364 -6.995 1.00 96.62 221 PHE A O 1
ATOM 1653 N N . THR A 1 222 ? 1.299 10.673 -7.226 1.00 95.31 222 THR A N 1
ATOM 1654 C CA . THR A 1 222 ? 1.002 10.639 -5.792 1.00 95.31 222 THR A CA 1
ATOM 1655 C C . THR A 1 222 ? 0.457 9.266 -5.450 1.00 95.31 222 THR A C 1
ATOM 1657 O O . THR A 1 222 ? -0.425 8.769 -6.149 1.00 95.31 222 THR A O 1
ATOM 1660 N N . VAL A 1 223 ? 0.972 8.665 -4.377 1.00 92.31 223 VAL A N 1
ATOM 1661 C CA . VAL A 1 223 ? 0.473 7.380 -3.884 1.00 92.31 223 VAL A CA 1
ATOM 1662 C C . VAL A 1 223 ? -1.019 7.505 -3.593 1.00 92.31 223 VAL A C 1
ATOM 1664 O O . VAL A 1 223 ? -1.438 8.401 -2.862 1.00 92.31 223 VAL A O 1
ATOM 1667 N N . PHE A 1 224 ? -1.826 6.619 -4.170 1.00 81.12 224 PHE A N 1
ATOM 1668 C CA . PHE A 1 224 ? -3.286 6.657 -4.027 1.00 81.12 224 PHE A CA 1
ATOM 1669 C C . PHE A 1 224 ? -3.861 5.390 -3.385 1.00 81.12 224 PHE A C 1
ATOM 1671 O O . PHE A 1 224 ? -5.041 5.362 -3.037 1.00 81.12 224 PHE A O 1
ATOM 1678 N N . ARG A 1 225 ? -3.049 4.335 -3.250 1.00 79.50 225 ARG A N 1
ATOM 1679 C CA . ARG A 1 225 ? -3.443 3.062 -2.646 1.00 79.50 225 ARG A CA 1
ATOM 1680 C C . ARG A 1 225 ? -2.213 2.290 -2.175 1.00 79.50 225 ARG A C 1
ATOM 1682 O O . ARG A 1 225 ? -1.183 2.301 -2.843 1.00 79.50 225 ARG A O 1
ATOM 1689 N N . ILE A 1 226 ? -2.345 1.602 -1.046 1.00 79.94 226 ILE A N 1
ATOM 1690 C CA . ILE A 1 226 ? -1.298 0.773 -0.444 1.00 79.94 226 ILE A CA 1
ATOM 1691 C C . ILE A 1 226 ? -1.922 -0.567 -0.058 1.00 79.94 226 ILE A C 1
ATOM 1693 O O . ILE A 1 226 ? -3.013 -0.600 0.503 1.00 79.94 226 ILE A O 1
ATOM 1697 N N . GLU A 1 227 ? -1.233 -1.659 -0.367 1.00 73.25 227 GLU A N 1
ATOM 1698 C CA . GLU A 1 227 ? -1.657 -3.030 -0.085 1.00 73.25 227 GLU A CA 1
ATOM 1699 C C . GLU A 1 227 ? -0.558 -3.803 0.639 1.00 73.25 227 GLU A C 1
ATOM 1701 O O . GLU A 1 227 ? 0.623 -3.516 0.467 1.00 73.25 227 GLU A O 1
ATOM 1706 N N . GLY A 1 228 ? -0.946 -4.761 1.477 1.00 69.44 228 GLY A N 1
ATOM 1707 C CA . GLY A 1 228 ? -0.035 -5.454 2.394 1.00 69.44 228 GLY A CA 1
ATOM 1708 C C . GLY A 1 228 ? 0.567 -6.722 1.811 1.00 69.44 228 GLY A C 1
ATOM 1709 O O . GLY A 1 228 ? 0.552 -6.947 0.597 1.00 69.44 228 GLY A O 1
ATOM 1710 N N . ALA A 1 229 ? 1.082 -7.578 2.690 1.00 62.50 229 ALA A N 1
ATOM 1711 C CA . ALA A 1 229 ? 1.484 -8.927 2.311 1.00 62.50 229 ALA A CA 1
ATOM 1712 C C . ALA A 1 229 ? 0.316 -9.679 1.645 1.00 62.50 229 ALA A C 1
ATOM 1714 O O . ALA A 1 229 ? -0.844 -9.513 2.024 1.00 62.50 229 ALA A O 1
ATOM 1715 N N . GLY A 1 230 ? 0.616 -10.489 0.627 1.00 50.03 230 GLY A N 1
ATOM 1716 C CA . GLY A 1 230 ? -0.368 -11.397 0.041 1.00 50.03 230 GLY A CA 1
ATOM 1717 C C . GLY A 1 230 ? -1.380 -10.757 -0.912 1.00 50.03 230 GLY A C 1
ATOM 1718 O O . GLY A 1 230 ? -2.291 -11.444 -1.378 1.00 50.03 230 GLY A O 1
ATOM 1719 N N . TYR A 1 231 ? -1.260 -9.475 -1.260 1.00 51.66 231 TYR A N 1
ATOM 1720 C CA . TYR A 1 231 ? -2.159 -8.871 -2.243 1.00 51.66 231 TYR A CA 1
ATOM 1721 C C . TYR A 1 231 ? -2.015 -9.548 -3.631 1.00 51.66 231 TYR A C 1
ATOM 1723 O O . TYR A 1 231 ? -0.918 -9.697 -4.172 1.00 51.66 231 TYR A O 1
ATOM 1731 N N . ASN A 1 232 ? -3.161 -9.984 -4.184 1.00 44.69 232 ASN A N 1
ATOM 1732 C CA . ASN A 1 232 ? -3.376 -10.946 -5.292 1.00 44.69 232 ASN A CA 1
ATOM 1733 C C . ASN A 1 232 ? -3.226 -12.437 -4.991 1.00 44.69 232 ASN A C 1
ATOM 1735 O O . ASN A 1 232 ? -3.364 -13.253 -5.900 1.00 44.69 232 ASN A O 1
ATOM 1739 N N . SER A 1 233 ? -3.069 -12.804 -3.727 1.00 36.72 233 SER A N 1
ATOM 1740 C CA . SER A 1 233 ? -3.425 -14.134 -3.275 1.00 36.72 233 SER A CA 1
ATOM 1741 C C . SER A 1 233 ? -4.800 -14.102 -2.639 1.00 36.72 233 SER A C 1
ATOM 1743 O O . SER A 1 233 ? -4.983 -13.564 -1.557 1.00 36.72 233 SER A O 1
ATOM 1745 N N . GLY A 1 234 ? -5.801 -14.677 -3.300 1.00 30.05 234 GLY A N 1
ATOM 1746 C CA . GLY A 1 234 ? -7.112 -14.864 -2.667 1.00 30.05 234 GLY A CA 1
ATOM 1747 C C . GLY A 1 234 ? -7.073 -15.666 -1.348 1.00 30.05 234 GLY A C 1
ATOM 1748 O O . GLY A 1 234 ? -8.091 -15.725 -0.675 1.00 30.05 234 GLY A O 1
ATOM 1749 N N . ALA A 1 235 ? -5.929 -16.263 -0.974 1.00 32.94 235 ALA A N 1
ATOM 1750 C CA . ALA A 1 235 ? -5.710 -16.970 0.289 1.00 32.94 235 ALA A CA 1
ATOM 1751 C C . ALA A 1 235 ? -5.003 -16.127 1.375 1.00 32.94 235 ALA A C 1
ATOM 1753 O O . ALA A 1 235 ? -5.199 -16.415 2.551 1.00 32.94 235 ALA A O 1
ATOM 1754 N N . TYR A 1 236 ? -4.233 -15.084 1.020 1.00 31.58 236 TYR A N 1
ATOM 1755 C CA . TYR A 1 236 ? -3.501 -14.240 1.987 1.00 31.58 236 TYR A CA 1
ATOM 1756 C C . TYR A 1 236 ? -3.885 -12.757 1.933 1.00 31.58 236 TYR A C 1
ATOM 1758 O O . TYR A 1 236 ? -3.391 -11.964 2.734 1.00 31.58 236 TYR A O 1
ATOM 1766 N N . SER A 1 237 ? -4.797 -12.358 1.038 1.00 32.25 237 SER A N 1
ATOM 1767 C CA . SER A 1 237 ? -5.397 -11.025 1.066 1.00 32.25 237 SER A CA 1
ATOM 1768 C C . SER A 1 237 ? -6.194 -10.859 2.361 1.00 32.25 237 SER A C 1
ATOM 1770 O O . SER A 1 237 ? -7.327 -11.323 2.462 1.00 32.25 237 SER A O 1
ATOM 1772 N N . GLY A 1 238 ? -5.571 -10.234 3.358 1.00 33.00 238 GLY A N 1
ATOM 1773 C CA . GLY A 1 238 ? -6.123 -10.119 4.700 1.00 33.00 238 GLY A CA 1
ATOM 1774 C C . GLY A 1 238 ? -5.905 -11.382 5.525 1.00 33.00 238 GLY A C 1
ATOM 1775 O O . GLY A 1 238 ? -6.872 -11.970 5.974 1.00 33.00 238 GLY A O 1
ATOM 1776 N N . THR A 1 239 ? -4.663 -11.824 5.728 1.00 32.03 239 THR A N 1
ATOM 1777 C CA . THR A 1 239 ? -4.261 -12.579 6.933 1.00 32.03 239 THR A CA 1
ATOM 1778 C C . THR A 1 239 ? -2.928 -12.009 7.411 1.00 32.03 239 THR A C 1
ATOM 1780 O O . THR A 1 239 ? -1.936 -12.167 6.704 1.00 32.03 239 THR A O 1
ATOM 1783 N N . PRO A 1 240 ? -2.877 -11.283 8.535 1.00 32.69 240 PRO A N 1
ATOM 1784 C CA . PRO A 1 240 ? -1.639 -10.714 9.024 1.00 32.69 240 PRO A CA 1
ATOM 1785 C C . PRO A 1 240 ? -0.937 -11.745 9.913 1.00 32.69 240 PRO A C 1
ATOM 1787 O O . PRO A 1 240 ? -1.512 -12.756 10.320 1.00 32.69 240 PRO A O 1
ATOM 1790 N N . GLY A 1 241 ? 0.382 -11.599 10.024 1.00 34.03 241 GLY A N 1
ATOM 1791 C CA . GLY A 1 241 ? 1.242 -12.631 10.608 1.00 34.03 241 GLY A CA 1
ATOM 1792 C C . GLY A 1 241 ? 1.487 -13.864 9.725 1.00 34.03 241 GLY A C 1
ATOM 1793 O O . GLY A 1 241 ? 2.161 -14.787 10.174 1.00 34.03 241 GLY A O 1
ATOM 1794 N N . VAL A 1 242 ? 1.005 -13.901 8.476 1.00 35.56 242 VAL A N 1
ATOM 1795 C CA . VAL A 1 242 ? 1.527 -14.879 7.512 1.00 35.56 242 VAL A CA 1
ATOM 1796 C C . VAL A 1 242 ? 2.841 -14.335 6.977 1.00 35.56 242 VAL A C 1
ATOM 1798 O O . VAL A 1 242 ? 2.864 -13.323 6.270 1.00 35.56 242 VAL A O 1
ATOM 1801 N N . ASP A 1 243 ? 3.935 -14.995 7.347 1.00 37.53 243 ASP A N 1
ATOM 1802 C CA . ASP A 1 243 ? 5.230 -14.740 6.738 1.00 37.53 243 ASP A CA 1
ATOM 1803 C C . ASP A 1 243 ? 5.095 -14.862 5.221 1.00 37.53 243 ASP A C 1
ATOM 1805 O O . ASP A 1 243 ? 4.518 -15.820 4.703 1.00 37.53 243 ASP A O 1
ATOM 1809 N N . PHE A 1 244 ? 5.604 -13.858 4.505 1.00 40.28 244 PHE A N 1
ATOM 1810 C CA . PHE A 1 244 ? 5.833 -13.987 3.074 1.00 40.28 244 PHE A CA 1
ATOM 1811 C C . PHE A 1 244 ? 6.712 -15.222 2.885 1.00 40.28 244 PHE A C 1
ATOM 1813 O O . PHE A 1 244 ? 7.892 -15.192 3.225 1.00 40.28 244 PHE A O 1
ATOM 1820 N N . ASP A 1 245 ? 6.123 -16.303 2.389 1.00 45.03 245 ASP A N 1
ATOM 1821 C CA . ASP A 1 245 ? 6.856 -17.485 1.978 1.00 45.03 245 ASP A CA 1
ATOM 1822 C C . ASP A 1 245 ? 7.299 -17.262 0.524 1.00 45.03 245 ASP A C 1
ATOM 1824 O O . ASP A 1 245 ? 6.447 -17.196 -0.371 1.00 45.03 245 ASP A O 1
ATOM 1828 N N . PRO A 1 246 ? 8.610 -17.145 0.243 1.00 44.66 246 PRO A N 1
ATOM 1829 C CA . PRO A 1 246 ? 9.119 -17.034 -1.122 1.00 44.66 246 PRO A CA 1
ATOM 1830 C C . PRO A 1 246 ? 8.732 -18.224 -2.020 1.00 44.66 246 PRO A C 1
ATOM 1832 O O . PRO A 1 246 ? 8.838 -18.119 -3.246 1.00 44.66 246 PRO A O 1
ATOM 1835 N N . ALA A 1 247 ? 8.295 -19.349 -1.435 1.00 43.75 247 ALA A N 1
ATOM 1836 C CA . ALA A 1 247 ? 7.745 -20.501 -2.142 1.00 43.75 247 ALA A CA 1
ATOM 1837 C C . ALA A 1 247 ? 6.257 -20.335 -2.517 1.00 43.75 247 ALA A C 1
ATOM 1839 O O . ALA A 1 247 ? 5.798 -20.962 -3.468 1.00 43.75 247 ALA A O 1
ATOM 1840 N N . GLN A 1 248 ? 5.503 -19.445 -1.860 1.00 43.91 248 GLN A N 1
ATOM 1841 C CA . GLN A 1 248 ? 4.089 -19.143 -2.150 1.00 43.91 248 GLN A CA 1
ATOM 1842 C C . GLN A 1 248 ? 3.951 -17.999 -3.164 1.00 43.91 248 GLN A C 1
ATOM 1844 O O . GLN A 1 248 ? 3.200 -17.035 -2.990 1.00 43.91 248 GLN A O 1
ATOM 1849 N N . ARG A 1 249 ? 4.674 -18.128 -4.282 1.00 47.94 249 ARG A N 1
ATOM 1850 C CA . ARG A 1 249 ? 4.690 -17.174 -5.411 1.00 47.94 249 ARG A CA 1
ATOM 1851 C C . ARG A 1 249 ? 3.314 -16.969 -6.060 1.00 47.94 249 ARG A C 1
ATOM 1853 O O . ARG A 1 249 ? 3.120 -16.060 -6.866 1.00 47.94 249 ARG A O 1
ATOM 1860 N N . GLU A 1 250 ? 2.354 -17.810 -5.696 1.00 47.44 250 GLU A N 1
ATOM 1861 C CA . GLU A 1 250 ? 1.122 -18.070 -6.419 1.00 47.44 250 GLU A CA 1
ATOM 1862 C C . GLU A 1 250 ? -0.079 -17.704 -5.561 1.00 47.44 250 GLU A C 1
ATOM 1864 O O . GLU A 1 250 ? -0.667 -18.504 -4.835 1.00 47.44 250 GLU A O 1
ATOM 1869 N N . GLY A 1 251 ? -0.462 -16.442 -5.637 1.00 38.62 251 GLY A N 1
ATOM 1870 C CA . GLY A 1 251 ? -1.752 -16.065 -5.120 1.00 38.62 251 GLY A CA 1
ATOM 1871 C C . GLY A 1 251 ? -2.908 -16.598 -5.977 1.00 38.62 251 GLY A C 1
ATOM 1872 O O . GLY A 1 251 ? -2.804 -16.539 -7.205 1.00 38.62 251 GLY A O 1
ATOM 1873 N N . PRO A 1 252 ?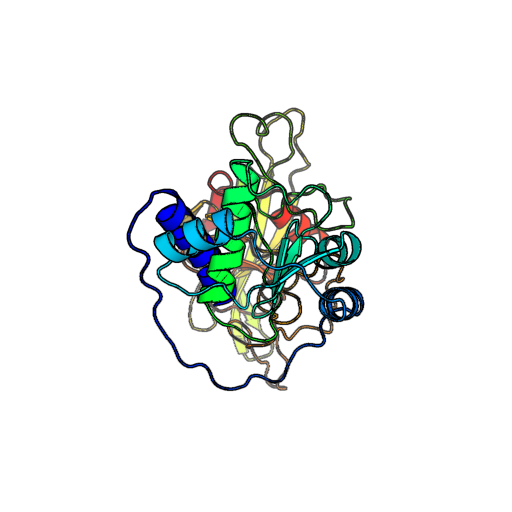 -4.039 -17.073 -5.403 1.00 33.09 252 PRO A N 1
ATOM 1874 C CA . PRO A 1 252 ? -5.143 -17.521 -6.239 1.00 33.09 252 PRO A CA 1
ATOM 1875 C C . PRO A 1 252 ? -5.705 -16.368 -7.078 1.00 33.09 252 PRO A C 1
ATOM 1877 O O . PRO A 1 252 ? -5.998 -15.291 -6.550 1.00 33.09 252 PRO A O 1
ATOM 1880 N N . ASN A 1 253 ? -5.888 -16.655 -8.374 1.00 36.47 253 ASN A N 1
ATOM 1881 C CA . ASN A 1 253 ? -6.420 -15.826 -9.471 1.00 36.47 253 ASN A CA 1
ATOM 1882 C C . ASN A 1 253 ? -5.413 -15.170 -10.435 1.00 36.47 253 ASN A C 1
ATOM 1884 O O . ASN A 1 253 ? -5.867 -14.517 -11.374 1.00 36.47 253 ASN A O 1
ATOM 1888 N N . ASN A 1 254 ? -4.096 -15.379 -10.291 1.00 41.59 254 ASN A N 1
ATOM 1889 C CA . ASN A 1 254 ? -3.108 -15.269 -11.389 1.00 41.59 254 ASN A CA 1
ATOM 1890 C C . ASN A 1 254 ? -3.109 -13.963 -12.219 1.00 41.59 254 ASN A C 1
ATOM 1892 O O . ASN A 1 254 ? -2.681 -13.951 -13.372 1.00 41.59 254 ASN A O 1
ATOM 1896 N N . ARG A 1 255 ? -3.619 -12.851 -11.678 1.00 39.47 255 ARG A N 1
ATOM 1897 C CA . ARG A 1 255 ? -4.035 -11.700 -12.499 1.00 39.47 255 ARG A CA 1
ATOM 1898 C C . ARG A 1 255 ? -2.896 -10.759 -12.914 1.00 39.47 255 ARG A C 1
ATOM 1900 O O . ARG A 1 255 ? -3.118 -9.904 -13.765 1.00 39.47 255 ARG A O 1
ATOM 1907 N N . TYR A 1 256 ? -1.711 -10.897 -12.315 1.00 40.78 256 TYR A N 1
ATOM 1908 C CA . TYR A 1 256 ? -0.579 -9.970 -12.481 1.00 40.78 256 TYR A CA 1
ATOM 1909 C C . TYR A 1 256 ? 0.786 -10.678 -12.561 1.00 40.78 256 TYR A C 1
ATOM 1911 O O . TYR A 1 256 ? 1.824 -10.060 -12.343 1.00 40.78 256 TYR A O 1
ATOM 1919 N N . THR A 1 257 ? 0.793 -11.976 -12.862 1.00 40.84 257 THR A N 1
ATOM 1920 C CA . THR A 1 257 ? 1.966 -12.844 -12.700 1.00 40.84 257 THR A CA 1
ATOM 1921 C C . THR A 1 257 ? 2.569 -13.212 -14.058 1.00 40.84 257 THR A C 1
ATOM 1923 O O . THR A 1 257 ? 1.851 -13.725 -14.915 1.00 40.84 257 THR A O 1
ATOM 1926 N N . LYS A 1 258 ? 3.873 -12.964 -14.267 1.00 40.72 258 LYS A N 1
ATOM 1927 C CA . LYS A 1 258 ? 4.632 -13.531 -15.402 1.00 40.72 258 LYS A CA 1
ATOM 1928 C C . LYS A 1 258 ? 4.836 -15.030 -15.154 1.00 40.72 258 LYS A C 1
ATOM 1930 O O . LYS A 1 258 ? 5.051 -15.419 -14.009 1.00 40.72 258 LYS A O 1
ATOM 1935 N N . VAL A 1 259 ? 4.747 -15.837 -16.207 1.00 48.72 259 VAL A N 1
ATOM 1936 C CA . VAL A 1 259 ? 5.090 -17.265 -16.206 1.00 48.72 259 VAL A CA 1
ATOM 1937 C C . VAL A 1 259 ? 6.397 -17.404 -16.989 1.00 48.72 259 VAL A C 1
ATOM 1939 O O . VAL A 1 259 ? 6.477 -16.866 -18.094 1.00 48.72 259 VAL A O 1
ATOM 1942 N N . ASP A 1 260 ? 7.420 -18.025 -16.409 1.00 44.88 260 ASP A N 1
ATOM 1943 C CA . ASP A 1 260 ? 8.697 -18.280 -17.085 1.00 44.88 260 ASP A CA 1
ATOM 1944 C C . ASP A 1 260 ? 8.594 -19.458 -18.075 1.00 44.88 260 ASP A C 1
ATOM 1946 O O . ASP A 1 260 ? 7.565 -20.138 -18.163 1.00 44.88 260 ASP A O 1
ATOM 1950 N N . ALA A 1 261 ? 9.664 -19.725 -18.828 1.00 36.50 261 ALA A N 1
ATOM 1951 C CA . ALA A 1 261 ? 9.716 -20.822 -19.799 1.00 36.50 261 ALA A CA 1
ATOM 1952 C C . ALA A 1 261 ? 9.513 -22.235 -19.198 1.00 36.50 261 ALA A C 1
ATOM 1954 O O . ALA A 1 261 ? 9.322 -23.195 -19.946 1.00 36.50 261 ALA A O 1
ATOM 1955 N N . ARG A 1 262 ? 9.556 -22.382 -17.867 1.00 36.12 262 ARG A N 1
ATOM 1956 C CA . ARG A 1 262 ? 9.355 -23.638 -17.124 1.00 36.12 262 ARG A CA 1
ATOM 1957 C C . ARG A 1 262 ? 7.945 -23.753 -16.545 1.00 36.12 262 ARG A C 1
ATOM 1959 O O . ARG A 1 262 ? 7.589 -24.816 -16.045 1.00 36.12 262 ARG A O 1
ATOM 1966 N N . GLY A 1 263 ? 7.136 -22.697 -16.648 1.00 39.94 263 GLY A N 1
ATOM 1967 C CA . GLY A 1 263 ? 5.811 -22.627 -16.041 1.00 39.94 263 GLY A CA 1
ATOM 1968 C C . GLY A 1 263 ? 5.793 -21.963 -14.660 1.00 39.94 263 GLY A C 1
ATOM 1969 O O . GLY A 1 263 ? 4.716 -21.864 -14.070 1.00 39.94 263 GLY A O 1
ATOM 1970 N N . ASP A 1 264 ? 6.935 -21.476 -14.161 1.00 39.53 264 ASP A N 1
ATOM 1971 C CA . ASP A 1 264 ? 7.065 -20.891 -12.828 1.00 39.53 264 ASP A CA 1
ATOM 1972 C C . ASP A 1 264 ? 6.596 -19.430 -12.813 1.00 39.53 264 ASP A C 1
ATOM 1974 O O . ASP A 1 264 ? 6.898 -18.614 -13.686 1.00 39.53 264 ASP A O 1
ATOM 1978 N N . ARG A 1 265 ? 5.826 -19.080 -11.785 1.00 48.34 265 ARG A N 1
ATOM 1979 C CA . ARG A 1 265 ? 5.175 -17.776 -11.623 1.00 48.34 265 ARG A CA 1
ATOM 1980 C C . ARG A 1 265 ? 6.080 -16.782 -10.882 1.00 48.34 265 ARG A C 1
ATOM 1982 O O . ARG A 1 265 ? 6.514 -17.053 -9.766 1.00 48.34 265 ARG A O 1
ATOM 1989 N N . LEU A 1 266 ? 6.351 -15.618 -11.483 1.00 46.59 266 LEU A N 1
ATOM 1990 C CA . LEU A 1 266 ? 7.499 -14.766 -11.118 1.00 46.59 266 LEU A CA 1
ATOM 1991 C C . LEU A 1 266 ? 7.200 -13.515 -10.262 1.00 46.59 266 LEU A C 1
ATOM 1993 O O . LEU A 1 266 ? 8.150 -12.920 -9.773 1.00 46.59 266 LEU A O 1
ATOM 1997 N N . SER A 1 267 ? 5.938 -13.119 -10.031 1.00 50.66 267 SER A N 1
ATOM 1998 C CA . SER A 1 267 ? 5.605 -11.954 -9.176 1.00 50.66 267 SER A CA 1
ATOM 1999 C C . SER A 1 267 ? 4.215 -12.036 -8.526 1.00 50.66 267 SER A C 1
ATOM 2001 O O . SER A 1 267 ? 3.216 -12.332 -9.191 1.00 50.66 267 SER A O 1
ATOM 2003 N N . ASN A 1 268 ? 4.131 -11.667 -7.243 1.00 60.34 268 ASN A N 1
ATOM 2004 C CA . ASN A 1 268 ? 2.885 -11.333 -6.545 1.00 60.34 268 ASN A CA 1
ATOM 2005 C C . ASN A 1 268 ? 2.864 -9.822 -6.232 1.00 60.34 268 ASN A C 1
ATOM 2007 O O . ASN A 1 268 ? 3.900 -9.169 -6.274 1.00 60.34 268 ASN A O 1
ATOM 2011 N N . MET A 1 269 ? 1.702 -9.230 -5.951 1.00 68.31 269 MET A N 1
ATOM 2012 C CA . MET A 1 269 ? 1.613 -7.783 -5.679 1.00 68.31 269 MET A CA 1
ATOM 2013 C C . MET A 1 269 ? 1.722 -7.490 -4.176 1.00 68.31 269 MET A C 1
ATOM 2015 O O . MET A 1 269 ? 1.099 -6.555 -3.675 1.00 68.31 269 MET A O 1
ATOM 2019 N N . SER A 1 270 ? 2.485 -8.306 -3.441 1.00 72.56 270 SER A N 1
ATOM 2020 C CA . SER A 1 270 ? 2.702 -8.089 -2.011 1.00 72.56 270 SER A CA 1
ATOM 2021 C C . SER A 1 270 ? 3.391 -6.755 -1.774 1.00 72.56 270 SER A C 1
ATOM 2023 O O . SER A 1 270 ? 4.313 -6.373 -2.500 1.00 72.56 270 SER A O 1
ATOM 2025 N N . PHE A 1 271 ? 2.949 -6.071 -0.722 1.00 78.19 271 PHE A N 1
ATOM 2026 C CA . PHE A 1 271 ? 3.459 -4.768 -0.313 1.00 78.19 271 PHE A CA 1
ATOM 2027 C C . PHE A 1 271 ? 3.333 -3.693 -1.407 1.00 78.19 271 PHE A C 1
ATOM 2029 O O . PHE A 1 271 ? 4.134 -2.757 -1.458 1.00 78.19 271 PHE A O 1
ATOM 2036 N N . ALA A 1 272 ? 2.326 -3.801 -2.280 1.00 83.06 272 ALA A N 1
ATOM 2037 C CA . ALA A 1 272 ? 2.147 -2.867 -3.382 1.00 83.06 272 ALA A CA 1
ATOM 2038 C C . ALA A 1 272 ? 1.827 -1.438 -2.912 1.00 83.06 272 ALA A C 1
ATOM 2040 O O . ALA A 1 272 ? 0.872 -1.198 -2.176 1.00 83.06 272 ALA A O 1
ATOM 2041 N N . VAL A 1 273 ? 2.598 -0.476 -3.413 1.00 90.44 273 VAL A N 1
ATOM 2042 C CA . VAL A 1 273 ? 2.398 0.969 -3.259 1.00 90.44 273 VAL A CA 1
ATOM 2043 C C . VAL A 1 273 ? 2.025 1.539 -4.625 1.00 90.44 273 VAL A C 1
ATOM 2045 O O . VAL A 1 273 ? 2.882 1.736 -5.487 1.00 90.44 273 VAL A O 1
ATOM 2048 N N . PHE A 1 274 ? 0.732 1.762 -4.850 1.00 86.50 274 PHE A N 1
ATOM 2049 C CA . PHE A 1 274 ? 0.192 2.224 -6.128 1.00 86.50 274 PHE A CA 1
ATOM 2050 C C . PHE A 1 274 ? 0.308 3.735 -6.275 1.00 86.50 274 PHE A C 1
ATOM 2052 O O . PHE A 1 274 ? -0.135 4.492 -5.406 1.00 86.50 274 PHE A O 1
ATOM 2059 N N . TYR A 1 275 ? 0.829 4.167 -7.422 1.00 89.69 275 TYR A N 1
ATOM 2060 C CA . TYR A 1 275 ? 1.065 5.582 -7.708 1.00 89.69 275 TYR A CA 1
ATOM 2061 C C . TYR A 1 275 ? 0.481 6.051 -9.048 1.00 89.69 275 TYR A C 1
ATOM 2063 O O . TYR A 1 275 ? 0.135 7.223 -9.153 1.00 89.69 275 TYR A O 1
ATOM 2071 N N . ASN A 1 276 ? 0.285 5.178 -10.046 1.00 85.44 276 ASN A N 1
ATOM 2072 C CA . ASN A 1 276 ? -0.273 5.577 -11.345 1.00 85.44 276 ASN A CA 1
ATOM 2073 C C . ASN A 1 276 ? -1.141 4.487 -11.993 1.00 85.44 276 ASN A C 1
ATOM 2075 O O . ASN A 1 276 ? -0.613 3.470 -12.403 1.00 85.44 276 ASN A O 1
ATOM 2079 N N . GLN A 1 277 ? -2.462 4.683 -12.102 1.00 72.44 277 GLN A N 1
ATOM 2080 C CA . GLN A 1 277 ? -3.402 3.865 -12.906 1.00 72.44 277 GLN A CA 1
ATOM 2081 C C . GLN A 1 277 ? -3.057 2.358 -13.078 1.00 72.44 277 GLN A C 1
ATOM 2083 O O . GLN A 1 277 ? -3.041 1.828 -14.187 1.00 72.44 277 GLN A O 1
ATOM 2088 N N . GLY A 1 278 ? -2.818 1.647 -11.968 1.00 70.81 278 GLY A N 1
ATOM 2089 C CA . GLY A 1 278 ? -2.508 0.207 -11.952 1.00 70.81 278 GLY A CA 1
ATOM 2090 C C . GLY A 1 278 ? -1.022 -0.149 -11.805 1.00 70.81 278 GLY A C 1
ATOM 2091 O O . GLY A 1 278 ? -0.724 -1.304 -11.518 1.00 70.81 278 GLY A O 1
ATOM 2092 N N . GLU A 1 279 ? -0.120 0.822 -11.925 1.00 84.19 279 GLU A N 1
ATOM 2093 C CA . GLU A 1 279 ? 1.308 0.715 -11.626 1.00 84.19 279 GLU A CA 1
ATOM 2094 C C . GLU A 1 279 ? 1.578 0.922 -10.131 1.00 84.19 279 GLU A C 1
ATOM 2096 O O . GLU A 1 279 ? 1.023 1.821 -9.477 1.00 84.19 279 GLU A O 1
ATOM 2101 N N . SER A 1 280 ? 2.467 0.088 -9.598 1.00 89.38 280 SER A N 1
ATOM 2102 C CA . SER A 1 280 ? 2.903 0.127 -8.205 1.00 89.38 280 SER A CA 1
ATOM 2103 C C . SER A 1 280 ? 4.368 -0.247 -8.054 1.00 89.38 280 SER A C 1
ATOM 2105 O O . SER A 1 280 ? 4.898 -0.990 -8.881 1.00 89.38 280 SER A O 1
ATOM 2107 N N . LEU A 1 281 ? 4.980 0.198 -6.954 1.00 93.44 281 LEU A N 1
ATOM 2108 C CA . LEU A 1 281 ? 6.173 -0.450 -6.410 1.00 93.44 281 LEU A CA 1
ATOM 2109 C C . LEU A 1 281 ? 5.725 -1.645 -5.568 1.00 93.44 281 LEU A C 1
ATOM 2111 O O . LEU A 1 281 ? 4.881 -1.463 -4.695 1.00 93.44 281 LEU A O 1
ATOM 2115 N N . HIS A 1 282 ? 6.241 -2.845 -5.816 1.00 87.12 282 HIS A N 1
ATOM 2116 C CA . HIS A 1 282 ? 5.887 -4.036 -5.034 1.00 87.12 282 HIS A CA 1
ATOM 2117 C C . HIS A 1 282 ? 7.039 -5.040 -4.984 1.00 87.12 282 HIS A C 1
ATOM 2119 O O . HIS A 1 282 ? 8.019 -4.911 -5.719 1.00 87.12 282 HIS A O 1
ATOM 2125 N N . ALA A 1 283 ? 6.916 -6.041 -4.112 1.00 83.19 283 ALA A N 1
ATOM 2126 C CA . ALA A 1 283 ? 7.906 -7.104 -3.998 1.00 83.19 283 ALA A CA 1
ATOM 2127 C C . ALA A 1 283 ? 7.974 -7.914 -5.303 1.00 83.19 283 ALA A C 1
ATOM 2129 O O . ALA A 1 283 ? 6.950 -8.407 -5.780 1.00 83.19 283 ALA A O 1
ATOM 2130 N N . GLY A 1 284 ? 9.169 -8.065 -5.872 1.00 79.94 284 GLY A N 1
ATOM 2131 C CA . GLY A 1 284 ? 9.380 -8.861 -7.075 1.00 79.94 284 GLY A CA 1
ATOM 2132 C C . GLY A 1 284 ? 10.853 -9.010 -7.469 1.00 79.94 284 GLY A C 1
ATOM 2133 O O . GLY A 1 284 ? 11.729 -8.384 -6.864 1.00 79.94 284 GLY A O 1
ATOM 2134 N N . PRO A 1 285 ? 11.135 -9.831 -8.491 1.00 77.94 285 PRO A N 1
ATOM 2135 C CA . PRO A 1 285 ? 12.474 -10.024 -9.031 1.00 77.94 285 PRO A CA 1
ATOM 2136 C C . PRO A 1 285 ? 13.004 -8.745 -9.687 1.00 77.94 285 PRO A C 1
ATOM 2138 O O . PRO A 1 285 ? 12.340 -8.134 -10.527 1.00 77.94 285 PRO A O 1
ATOM 2141 N N . VAL A 1 286 ? 14.231 -8.352 -9.344 1.00 87.56 286 VAL A N 1
ATOM 2142 C CA . VAL A 1 286 ? 14.929 -7.208 -9.969 1.00 87.56 286 VAL A CA 1
ATOM 2143 C C . VAL A 1 286 ? 15.735 -7.600 -11.218 1.00 87.56 286 VAL A C 1
ATOM 2145 O O . VAL A 1 286 ? 16.420 -6.772 -11.825 1.00 87.56 286 VAL A O 1
ATOM 2148 N N . ASP A 1 287 ? 15.651 -8.866 -11.609 1.00 81.94 287 ASP A N 1
ATOM 2149 C CA . ASP A 1 287 ? 16.260 -9.477 -12.788 1.00 81.94 287 ASP A CA 1
ATOM 2150 C C . ASP A 1 287 ? 15.234 -9.889 -13.860 1.00 81.94 287 ASP A C 1
ATOM 2152 O O . ASP A 1 287 ? 15.602 -10.528 -14.843 1.00 81.94 287 ASP A O 1
ATOM 2156 N N . ALA A 1 288 ? 13.966 -9.490 -13.711 1.00 77.06 288 ALA A N 1
ATOM 2157 C CA . ALA A 1 288 ? 12.909 -9.784 -14.675 1.00 77.06 288 ALA A CA 1
ATOM 2158 C C . ALA A 1 288 ? 11.985 -8.588 -14.936 1.00 77.06 288 ALA A C 1
ATOM 2160 O O . ALA A 1 288 ? 11.773 -7.725 -14.077 1.00 77.06 288 ALA A O 1
ATOM 2161 N N . GLY A 1 289 ? 11.400 -8.569 -16.137 1.00 70.19 289 GLY A N 1
ATOM 2162 C CA . GLY A 1 289 ? 10.407 -7.576 -16.534 1.00 70.19 289 GLY A CA 1
ATOM 2163 C C . GLY A 1 289 ? 9.050 -7.734 -15.840 1.00 70.19 289 GLY A C 1
ATOM 2164 O O . GLY A 1 289 ? 8.692 -8.786 -15.313 1.00 70.19 289 GLY A O 1
ATOM 2165 N N . SER A 1 290 ? 8.263 -6.663 -15.885 1.00 71.38 290 SER A N 1
ATOM 2166 C CA . SER A 1 290 ? 6.907 -6.568 -15.340 1.00 71.38 290 SER A CA 1
ATOM 2167 C C . SER A 1 290 ? 5.927 -6.041 -16.402 1.00 71.38 290 SER A C 1
ATOM 2169 O O . SER A 1 290 ? 6.331 -5.539 -17.456 1.00 71.38 290 SER A O 1
ATOM 2171 N N . HIS A 1 291 ? 4.629 -6.079 -16.096 1.00 69.44 291 HIS A N 1
ATOM 2172 C CA . HIS A 1 291 ? 3.564 -5.476 -16.912 1.00 69.44 291 HIS A CA 1
ATOM 2173 C C . HIS A 1 291 ? 3.358 -3.976 -16.594 1.00 69.44 291 HIS A C 1
ATOM 2175 O O . HIS A 1 291 ? 2.227 -3.513 -16.448 1.00 69.44 291 HIS A O 1
ATOM 2181 N N . GLY A 1 292 ? 4.453 -3.228 -16.413 1.00 74.88 292 GLY A N 1
ATOM 2182 C CA . GLY A 1 292 ? 4.458 -1.787 -16.114 1.00 74.88 292 GLY A CA 1
ATOM 2183 C C . GLY A 1 292 ? 4.704 -1.413 -14.644 1.00 74.88 292 GLY A C 1
ATOM 2184 O O . GLY A 1 292 ? 4.960 -0.250 -14.349 1.00 74.88 292 GLY A O 1
ATOM 2185 N N . CYS A 1 293 ? 4.700 -2.370 -13.713 1.00 86.19 293 CYS A N 1
ATOM 2186 C CA . CYS A 1 293 ? 5.046 -2.118 -12.307 1.00 86.19 293 CYS A CA 1
ATOM 2187 C C . CYS A 1 293 ? 6.560 -1.975 -12.075 1.00 86.19 293 CYS A C 1
ATOM 2189 O O . CYS A 1 293 ? 7.377 -2.343 -12.919 1.00 86.19 293 CYS A O 1
ATOM 2191 N N . VAL A 1 294 ? 6.927 -1.477 -10.897 1.00 92.19 294 VAL A N 1
ATOM 2192 C CA . VAL A 1 294 ? 8.316 -1.410 -10.439 1.00 92.19 294 VAL A CA 1
ATOM 2193 C C . VAL A 1 294 ? 8.539 -2.505 -9.403 1.00 92.19 294 VAL A C 1
ATOM 2195 O O . VAL A 1 294 ? 7.943 -2.482 -8.326 1.00 92.19 294 VAL A O 1
ATOM 2198 N N . HIS A 1 295 ? 9.392 -3.469 -9.721 1.00 89.81 295 HIS A N 1
ATOM 2199 C CA . HIS A 1 295 ? 9.812 -4.488 -8.773 1.00 89.81 295 HIS A CA 1
ATOM 2200 C C . HIS A 1 295 ? 10.855 -3.920 -7.813 1.00 89.81 295 HIS A C 1
ATOM 2202 O O . HIS A 1 295 ? 11.812 -3.257 -8.225 1.00 89.81 295 HIS A O 1
ATOM 2208 N N . VAL A 1 296 ? 10.666 -4.229 -6.537 1.00 91.19 296 VAL A N 1
ATOM 2209 C CA . VAL A 1 296 ? 11.622 -4.033 -5.450 1.00 91.19 296 VAL A CA 1
ATOM 2210 C C . VAL A 1 296 ? 12.030 -5.414 -4.959 1.00 91.19 296 VAL A C 1
ATOM 2212 O O . VAL A 1 296 ? 11.160 -6.263 -4.760 1.00 91.19 296 VAL A O 1
ATOM 2215 N N . ASP A 1 297 ? 13.332 -5.627 -4.773 1.00 84.38 297 ASP A N 1
ATOM 2216 C CA . ASP A 1 297 ? 13.904 -6.952 -4.524 1.00 84.38 297 ASP A CA 1
ATOM 2217 C C . ASP A 1 297 ? 13.209 -7.701 -3.378 1.00 84.38 297 ASP A C 1
ATOM 2219 O O . ASP A 1 297 ? 13.290 -7.330 -2.207 1.00 84.38 297 ASP A O 1
ATOM 2223 N N . TRP A 1 298 ? 12.540 -8.794 -3.732 1.00 74.00 298 TRP A N 1
ATOM 2224 C CA . TRP A 1 298 ? 11.859 -9.676 -2.790 1.00 74.00 298 TRP A CA 1
ATOM 2225 C C . TRP A 1 298 ? 12.797 -10.541 -1.934 1.00 74.00 298 TRP A C 1
ATOM 2227 O O . TRP A 1 298 ? 12.340 -11.122 -0.953 1.00 74.00 298 TRP A O 1
ATOM 2237 N N . ASN A 1 299 ? 14.099 -10.599 -2.244 1.00 72.62 299 ASN A N 1
ATOM 2238 C CA . ASN A 1 299 ? 15.085 -11.275 -1.397 1.00 72.62 299 ASN A CA 1
ATOM 2239 C C . ASN A 1 299 ? 15.447 -10.422 -0.172 1.00 72.62 299 ASN A C 1
ATOM 2241 O O . ASN A 1 299 ? 15.962 -10.942 0.815 1.00 72.62 299 ASN A O 1
ATOM 2245 N N . ASN A 1 300 ? 15.145 -9.118 -0.215 1.00 73.38 300 ASN A N 1
ATOM 2246 C CA . ASN A 1 300 ? 15.260 -8.203 0.912 1.00 73.38 300 ASN A CA 1
ATOM 2247 C C . ASN A 1 300 ? 13.907 -7.543 1.209 1.00 73.38 300 ASN A C 1
ATOM 2249 O O . ASN A 1 300 ? 13.637 -6.390 0.857 1.00 73.38 300 ASN A O 1
ATOM 2253 N N . LEU A 1 301 ? 13.053 -8.278 1.920 1.00 75.25 301 LEU A N 1
ATOM 2254 C CA . LEU A 1 301 ? 11.715 -7.802 2.264 1.00 75.25 301 LEU A CA 1
ATOM 2255 C C . LEU A 1 301 ? 11.713 -6.552 3.148 1.00 75.25 301 LEU A C 1
ATOM 2257 O O . LEU A 1 301 ? 10.713 -5.837 3.149 1.00 75.25 301 LEU A O 1
ATOM 2261 N N . ASN A 1 302 ? 12.795 -6.259 3.875 1.00 81.44 302 ASN A N 1
ATOM 2262 C CA . ASN A 1 302 ? 12.850 -5.083 4.746 1.00 81.44 302 ASN A CA 1
ATOM 2263 C C . ASN A 1 302 ? 12.685 -3.797 3.935 1.00 81.44 302 ASN A C 1
ATOM 2265 O O . ASN A 1 302 ? 11.939 -2.909 4.336 1.00 81.44 302 ASN A O 1
ATOM 2269 N N . THR A 1 303 ? 13.294 -3.722 2.749 1.00 88.44 303 THR A N 1
ATOM 2270 C CA . THR A 1 303 ? 13.168 -2.557 1.869 1.00 88.44 303 THR A CA 1
ATOM 2271 C C . THR A 1 303 ? 11.722 -2.318 1.442 1.00 88.44 303 THR A C 1
ATOM 2273 O O . THR A 1 303 ? 11.211 -1.209 1.607 1.00 88.44 303 THR A O 1
ATOM 2276 N N . ILE A 1 304 ? 11.043 -3.338 0.908 1.00 87.25 304 ILE A N 1
ATOM 2277 C CA . ILE A 1 304 ? 9.671 -3.167 0.420 1.00 87.25 304 ILE A CA 1
ATOM 2278 C C . ILE A 1 304 ? 8.668 -3.003 1.570 1.00 87.25 304 ILE A C 1
ATOM 2280 O O . ILE A 1 304 ? 7.766 -2.175 1.462 1.00 87.25 304 ILE A O 1
ATOM 2284 N N . LYS A 1 305 ? 8.851 -3.701 2.700 1.00 83.62 305 LYS A N 1
ATOM 2285 C CA . LYS A 1 305 ? 8.045 -3.504 3.917 1.00 83.62 305 LYS A CA 1
ATOM 2286 C C . LYS A 1 305 ? 8.154 -2.068 4.402 1.00 83.62 305 LYS A C 1
ATOM 2288 O O . LYS A 1 305 ? 7.143 -1.400 4.585 1.00 83.62 305 LYS A O 1
ATOM 2293 N N . ARG A 1 306 ? 9.379 -1.560 4.527 1.00 88.00 306 ARG A N 1
ATOM 2294 C CA . ARG A 1 306 ? 9.632 -0.189 4.965 1.00 88.00 306 ARG A CA 1
ATOM 2295 C C . ARG A 1 306 ? 9.048 0.845 4.006 1.00 88.00 306 ARG A C 1
ATOM 2297 O O . ARG A 1 306 ? 8.487 1.837 4.469 1.00 88.00 306 ARG A O 1
ATOM 2304 N N . LEU A 1 307 ? 9.157 0.613 2.695 1.00 91.94 307 LEU A N 1
ATOM 2305 C CA . LEU A 1 307 ? 8.529 1.452 1.674 1.00 91.94 307 LEU A CA 1
ATOM 2306 C C . LEU A 1 307 ? 7.004 1.467 1.828 1.00 91.94 307 LEU A C 1
ATOM 2308 O O . LEU A 1 307 ? 6.394 2.532 1.779 1.00 91.94 307 LEU A O 1
ATOM 2312 N N . ASN A 1 308 ? 6.398 0.299 2.029 1.00 88.75 308 ASN A N 1
ATOM 2313 C CA . ASN A 1 308 ? 4.959 0.128 2.177 1.00 88.75 308 ASN A CA 1
ATOM 2314 C C . ASN A 1 308 ? 4.428 0.794 3.451 1.00 88.75 308 ASN A C 1
ATOM 2316 O O . ASN A 1 308 ? 3.528 1.623 3.372 1.00 88.75 308 ASN A O 1
ATOM 2320 N N . TYR A 1 309 ? 5.042 0.489 4.594 1.00 85.94 309 TYR A N 1
ATOM 2321 C CA . TYR A 1 309 ? 4.575 0.898 5.919 1.00 85.94 309 TYR A CA 1
ATOM 2322 C C . TYR A 1 309 ? 4.740 2.390 6.189 1.00 85.94 309 TYR A C 1
ATOM 2324 O O . TYR A 1 309 ? 4.052 2.936 7.042 1.00 85.94 309 TYR A O 1
ATOM 2332 N N . HIS A 1 310 ? 5.662 3.055 5.498 1.00 91.25 310 HIS A N 1
ATOM 2333 C CA . HIS A 1 310 ? 5.896 4.481 5.695 1.00 91.25 310 HIS A CA 1
ATOM 2334 C C . HIS A 1 310 ? 5.411 5.333 4.519 1.00 91.25 310 HIS A C 1
ATOM 2336 O O . HIS A 1 310 ? 5.513 6.557 4.580 1.00 91.25 310 HIS A O 1
ATOM 2342 N N . SER A 1 311 ? 4.867 4.735 3.456 1.00 92.94 311 SER A N 1
ATOM 2343 C CA . SER A 1 311 ? 4.164 5.497 2.421 1.00 92.94 311 SER A CA 1
ATOM 2344 C C . SER A 1 311 ? 2.803 5.960 2.938 1.00 92.94 311 SER A C 1
ATOM 2346 O O . SER A 1 311 ? 2.143 5.265 3.702 1.00 92.94 311 SER A O 1
ATOM 2348 N N . VAL A 1 312 ? 2.360 7.134 2.500 1.00 91.88 312 VAL A N 1
ATOM 2349 C CA . VAL A 1 312 ? 1.098 7.746 2.916 1.00 91.88 312 VAL A CA 1
ATOM 2350 C C . VAL A 1 312 ? 0.294 8.155 1.692 1.00 91.88 312 VAL A C 1
ATOM 2352 O O . VAL A 1 312 ? 0.745 8.946 0.856 1.00 91.88 312 VAL A O 1
ATOM 2355 N N . ILE A 1 313 ? -0.929 7.633 1.610 1.00 87.50 313 ILE A N 1
ATOM 2356 C CA . ILE A 1 313 ? -1.884 7.950 0.546 1.00 87.50 313 ILE A CA 1
ATOM 2357 C C . ILE A 1 313 ? -2.145 9.464 0.512 1.00 87.50 313 ILE A C 1
ATOM 2359 O O . ILE A 1 313 ? -2.393 10.098 1.534 1.00 87.50 313 ILE A O 1
ATOM 2363 N N . GLY A 1 314 ? -2.070 10.058 -0.680 1.00 89.38 314 GLY A N 1
ATOM 2364 C CA . GLY A 1 314 ? -2.272 11.489 -0.918 1.00 89.38 314 GLY A CA 1
ATOM 2365 C C . GLY A 1 314 ? -1.052 12.371 -0.625 1.00 89.38 314 GLY A C 1
ATOM 2366 O O . GLY A 1 314 ? -0.978 13.489 -1.145 1.00 89.38 314 GLY A O 1
ATOM 2367 N N . LEU A 1 315 ? -0.064 11.878 0.131 1.00 94.06 315 LEU A N 1
ATOM 2368 C CA . LEU A 1 315 ? 1.112 12.659 0.522 1.00 94.06 315 LEU A CA 1
ATOM 2369 C C . LEU A 1 315 ? 2.395 12.191 -0.161 1.00 94.06 315 LEU A C 1
ATOM 2371 O O . LEU A 1 315 ? 3.069 13.019 -0.774 1.00 94.06 315 LEU A O 1
ATOM 2375 N N . THR A 1 316 ? 2.712 10.895 -0.109 1.00 97.12 316 THR A N 1
ATOM 2376 C CA . THR A 1 316 ? 3.945 10.357 -0.698 1.00 97.12 316 THR A CA 1
ATOM 2377 C C . THR A 1 316 ? 3.953 10.569 -2.208 1.00 97.12 316 THR A C 1
ATOM 2379 O O . THR A 1 316 ? 3.032 10.153 -2.921 1.00 97.12 316 THR A O 1
ATOM 2382 N N . LYS A 1 317 ? 4.999 11.231 -2.706 1.00 98.38 317 LYS A N 1
ATOM 2383 C CA . LYS A 1 317 ? 5.191 11.494 -4.136 1.00 98.38 317 LYS A CA 1
ATOM 2384 C C . LYS A 1 317 ? 6.088 10.440 -4.764 1.00 98.38 317 LYS A C 1
ATOM 2386 O O . LYS A 1 317 ? 7.098 10.070 -4.179 1.00 98.38 317 LYS A O 1
ATOM 2391 N N . VAL A 1 318 ? 5.751 9.993 -5.968 1.00 98.56 318 VAL A N 1
ATOM 2392 C CA . VAL A 1 318 ? 6.586 9.070 -6.748 1.00 98.56 318 VAL A CA 1
ATOM 2393 C C . VAL A 1 318 ? 7.004 9.760 -8.036 1.00 98.56 318 VAL A C 1
ATOM 2395 O O . VAL A 1 318 ? 6.149 10.206 -8.793 1.00 98.56 318 VAL A O 1
ATOM 2398 N N . ALA A 1 319 ? 8.304 9.858 -8.292 1.00 98.38 319 ALA A N 1
ATOM 2399 C CA . ALA A 1 319 ? 8.840 10.390 -9.539 1.00 98.38 319 ALA A CA 1
ATOM 2400 C C . ALA A 1 319 ? 9.550 9.272 -10.301 1.00 98.38 319 ALA A C 1
ATOM 2402 O O . ALA A 1 319 ? 10.462 8.659 -9.754 1.00 98.38 319 ALA A O 1
ATOM 2403 N N . VAL A 1 320 ? 9.150 9.021 -11.546 1.00 97.50 320 VAL A N 1
ATOM 2404 C CA . VAL A 1 320 ? 9.754 7.998 -12.410 1.00 97.50 320 VAL A CA 1
ATOM 2405 C C . VAL A 1 320 ? 10.488 8.677 -13.555 1.00 97.50 320 VAL A C 1
ATOM 2407 O O . VAL A 1 320 ? 9.893 9.442 -14.321 1.00 97.50 320 VAL A O 1
ATOM 2410 N N . THR A 1 321 ? 11.781 8.389 -13.686 1.00 96.75 321 THR A N 1
ATOM 2411 C CA . THR A 1 321 ? 12.646 8.933 -14.733 1.00 96.75 321 THR A CA 1
ATOM 2412 C C . THR A 1 321 ? 13.382 7.831 -15.486 1.00 96.75 321 THR A C 1
ATOM 2414 O O . THR A 1 321 ? 13.552 6.709 -15.016 1.00 96.75 321 THR A O 1
ATOM 2417 N N . TYR A 1 322 ? 13.800 8.184 -16.695 1.00 94.75 322 TYR A N 1
ATOM 2418 C CA . TYR A 1 322 ? 14.593 7.360 -17.598 1.00 94.75 322 TYR A CA 1
ATOM 2419 C C . TYR A 1 322 ? 15.722 8.232 -18.157 1.00 94.75 322 TYR A C 1
ATOM 2421 O O . TYR A 1 322 ? 15.607 9.467 -18.090 1.00 94.75 322 TYR A O 1
ATOM 2429 N N . PRO A 1 323 ? 16.763 7.644 -18.768 1.00 91.38 323 PRO A N 1
ATOM 2430 C CA . PRO A 1 323 ? 17.794 8.416 -19.443 1.00 91.38 323 PRO A CA 1
ATOM 2431 C C . PRO A 1 323 ? 17.170 9.348 -20.492 1.00 91.38 323 PRO A C 1
ATOM 2433 O O . PRO A 1 323 ? 16.118 9.049 -21.078 1.00 91.38 323 PRO A O 1
ATOM 2436 N N . LYS A 1 324 ? 17.796 10.508 -20.718 1.00 79.50 324 LYS A N 1
ATOM 2437 C CA . LYS A 1 324 ? 17.424 11.357 -21.856 1.00 79.50 324 LYS A CA 1
ATOM 2438 C C . LYS A 1 324 ? 17.666 10.555 -23.135 1.00 79.50 324 LYS A C 1
ATOM 2440 O O . LYS A 1 324 ? 18.665 9.843 -23.221 1.00 79.50 324 LYS A O 1
ATOM 2445 N N . ALA A 1 325 ? 16.735 10.642 -24.085 1.00 66.38 325 ALA A N 1
ATOM 2446 C CA . ALA A 1 325 ? 16.987 10.107 -25.415 1.00 66.38 325 ALA A CA 1
ATOM 2447 C C . ALA A 1 325 ? 18.244 10.799 -25.982 1.00 66.38 325 ALA A C 1
ATOM 2449 O O . ALA A 1 325 ? 18.436 11.981 -25.668 1.00 66.38 325 ALA A O 1
ATOM 2450 N N . PRO A 1 326 ? 19.103 10.065 -26.707 1.00 52.03 326 PRO A N 1
ATOM 2451 C CA . PRO A 1 326 ? 20.271 10.648 -27.356 1.00 52.03 326 PRO A CA 1
ATOM 2452 C C . PRO A 1 326 ? 19.885 11.779 -28.315 1.00 52.03 326 PRO A C 1
ATOM 2454 O O . PRO A 1 326 ? 18.758 11.738 -28.864 1.00 52.03 326 PRO A O 1
#

InterPro domains:
  IPR005490 L,D-transpeptidase catalytic domain [PF03734] (202-303)
  IPR005490 L,D-transpeptidase catalytic domain [cd16913] (203-321)
  IPR025295 eCIS core domain [PF13699] (54-125)
  IPR038063 L,D-transpeptidase catalytic domain-like [G3DSA:2.40.440.10] (188-320)

Foldseek 3Di:
DDPQVVLLVLLLVLLVQLVVLHAADDDDDDDDDDDADDQDPQVVVQVVDFFDQDDPVLQVSSCSSHVDHLRLAGETERQVSCVQLVAQWKEAQRYIYGHPPCDDCPDPNNVSVVSSRVSVNSVGDHRAIRGDDDPQWDQADDLPPLKGDTDGDDCVPPLQPAKAWQEKEWEFEDWDAFPQGAIWTKTKIKTAIDPHPNYDDIDMAIKIFADDVDTADADKWFFAHWAAALAQASNVRRRIPPPPDPVPQDRPPLPWWDQGPVRDTWHDQHGWGDTDDPETEGDTDSRDHGPRHMHTHNVDVSVSSVNRNRYHHPRYMYGHYYDDDD

pLDDT: mean 71.2, std 20.17, range [25.47, 98.62]

Radius of gyration: 21.47 Å; chains: 1; bounding box: 57×42×49 Å